Protein AF-A0AAD2CX55-F1 (afdb_monomer)

Sequence (224 aa):
MTGNSEAYAKQLAKDITEKYPATVFGMAKGLKYPASSKVTALRVKSITHDECKISLVTCSGEICEMNDEVYKFNPPLQSITEMSTRMPQIRDAVLTPNPLWLLTDPLALVILLTCASLGYGTLLLGTDGIIDGLANVPRLEGGISAIFGSTGTFANLVVGSFWFSIVAHGIEASIALRHSLKSLQLGSVPTVMWSSMVFLVGYPMFSRFQKIVTVQEEYGTKSK

Radius of gyration: 23.53 Å; Cα contacts (8 Å, |Δi|>4): 288; chains: 1; bounding box: 52×32×77 Å

Mean predicted aligned error: 5.82 Å

Secondary structure (DSSP, 8-state):
-THHHHHHHHHHHHHHHHH-HHHHHHHTTTS---TTPEEEEEEEEEE-SSEEEEEEEEEETTEEEEEEEEEEPSSPPS-TTHHHHHHHHHHHHHHS--TTHHHHSHHHHHHHHHHHHHHHIIIIIHHHHHHHHHHT-HHHHHHHHHHHSSHHHHHHHHHHHHHHHHHHHHHHHHHHHHHHHHTS---HHHHHHHHHHHHHH-HHHHHHHHHHHHHHHHHS----

Organism: NCBI:txid2856

Structure (mmCIF, N/CA/C/O backbone):
data_AF-A0AAD2CX55-F1
#
_entry.id   AF-A0AAD2CX55-F1
#
loop_
_atom_site.group_PDB
_atom_site.id
_atom_site.type_symbol
_atom_site.label_atom_id
_atom_site.label_alt_id
_atom_site.label_comp_id
_atom_site.label_asym_id
_atom_site.label_entity_id
_atom_site.label_seq_id
_atom_site.pdbx_PDB_ins_code
_atom_site.Cartn_x
_atom_site.Cartn_y
_atom_site.Cartn_z
_atom_site.occupancy
_atom_site.B_iso_or_equiv
_atom_site.auth_seq_id
_atom_site.auth_comp_id
_atom_site.auth_asym_id
_atom_site.auth_atom_id
_atom_site.pdbx_PDB_model_num
ATOM 1 N N . MET A 1 1 ? -23.922 -6.269 40.304 1.00 48.72 1 MET A N 1
ATOM 2 C CA . MET A 1 1 ? -22.771 -5.460 39.827 1.00 48.72 1 MET A CA 1
ATOM 3 C C . MET A 1 1 ? -22.494 -5.594 38.318 1.00 48.72 1 MET A C 1
ATOM 5 O O . MET A 1 1 ? -21.632 -4.892 37.814 1.00 48.72 1 MET A O 1
ATOM 9 N N . THR A 1 2 ? -23.243 -6.406 37.564 1.00 52.84 2 THR A N 1
ATOM 10 C CA . THR A 1 2 ? -23.045 -6.653 36.118 1.00 52.84 2 THR A CA 1
ATOM 11 C C . THR A 1 2 ? -23.495 -5.510 35.192 1.00 52.84 2 THR A C 1
ATOM 13 O O . THR A 1 2 ? -22.929 -5.348 34.115 1.00 52.84 2 THR A O 1
ATOM 16 N N . GLY A 1 3 ? -24.442 -4.662 35.616 1.00 57.81 3 GLY A N 1
ATOM 17 C CA . GLY A 1 3 ? -24.995 -3.585 34.775 1.00 57.81 3 GLY A CA 1
ATOM 18 C C . GLY A 1 3 ? -24.003 -2.485 34.359 1.00 57.81 3 GLY A C 1
ATOM 19 O O . GLY A 1 3 ? -24.117 -1.951 33.259 1.00 57.81 3 GLY A O 1
ATOM 20 N N . ASN A 1 4 ? -22.985 -2.188 35.179 1.00 65.62 4 ASN A N 1
ATOM 21 C CA . ASN A 1 4 ? -21.962 -1.186 34.832 1.00 65.62 4 ASN A CA 1
ATOM 22 C C . ASN A 1 4 ? -20.974 -1.687 33.768 1.00 65.62 4 ASN A C 1
ATOM 24 O O . ASN A 1 4 ? -20.460 -0.890 32.986 1.00 65.62 4 ASN A O 1
ATOM 28 N N . SER A 1 5 ? -20.717 -2.997 33.714 1.00 73.25 5 SER A N 1
ATOM 29 C CA . SER A 1 5 ? -19.773 -3.583 32.756 1.00 73.25 5 SER A CA 1
ATOM 30 C C . SER A 1 5 ? -20.353 -3.620 31.339 1.00 73.25 5 SER A C 1
ATOM 32 O O . SER A 1 5 ? -19.655 -3.290 30.382 1.00 73.25 5 SER A O 1
ATOM 34 N N . GLU A 1 6 ? -21.647 -3.925 31.198 1.00 79.81 6 GLU A N 1
ATOM 35 C CA . GLU A 1 6 ? -22.311 -3.965 29.889 1.00 79.81 6 GLU A CA 1
ATOM 36 C C . GLU A 1 6 ? -22.473 -2.564 29.276 1.00 79.81 6 GLU A C 1
ATOM 38 O O . GLU A 1 6 ? -22.219 -2.367 28.085 1.00 79.81 6 GLU A O 1
ATOM 43 N N . ALA A 1 7 ? -22.844 -1.569 30.090 1.00 83.75 7 ALA A N 1
ATOM 44 C CA . ALA A 1 7 ? -22.917 -0.177 29.652 1.00 83.75 7 ALA A CA 1
ATOM 45 C C . ALA A 1 7 ? -21.542 0.343 29.200 1.00 83.75 7 ALA A C 1
ATOM 47 O O . ALA A 1 7 ? -21.433 0.977 28.149 1.00 83.75 7 ALA A O 1
ATOM 48 N N . TYR A 1 8 ? -20.484 0.005 29.946 1.00 85.75 8 TYR A N 1
ATOM 49 C CA . TYR A 1 8 ? -19.113 0.348 29.580 1.00 85.75 8 TYR A CA 1
ATOM 50 C C . TYR A 1 8 ? -18.679 -0.315 28.267 1.00 85.75 8 TYR A C 1
ATOM 52 O O . TYR A 1 8 ? -18.152 0.364 27.392 1.00 85.75 8 TYR A O 1
ATOM 60 N N . ALA A 1 9 ? -18.949 -1.611 28.079 1.00 85.44 9 ALA A N 1
ATOM 61 C CA . ALA A 1 9 ? -18.601 -2.321 26.847 1.00 85.44 9 ALA A CA 1
ATOM 62 C C . ALA A 1 9 ? -19.311 -1.738 25.611 1.00 85.44 9 ALA A C 1
ATOM 64 O O . ALA A 1 9 ? -18.697 -1.602 24.552 1.00 85.44 9 ALA A O 1
ATOM 65 N N . LYS A 1 10 ? -20.585 -1.336 25.744 1.00 88.31 10 LYS A N 1
ATOM 66 C CA . LYS A 1 10 ? -21.333 -0.648 24.674 1.00 88.31 10 LYS A CA 1
ATOM 67 C C . LYS A 1 10 ? -20.742 0.723 24.351 1.00 88.31 10 LYS A C 1
ATOM 69 O O . LYS A 1 10 ? -20.598 1.053 23.174 1.00 88.31 10 LYS A O 1
ATOM 74 N N . GLN A 1 11 ? -20.376 1.501 25.371 1.00 90.06 11 GLN A N 1
ATOM 75 C CA . GLN A 1 11 ? -19.722 2.793 25.167 1.00 90.06 11 GLN A CA 1
ATOM 76 C C . GLN A 1 11 ? -18.351 2.619 24.505 1.00 90.06 11 GLN A C 1
ATOM 78 O O . GLN A 1 11 ? -18.050 3.304 23.536 1.00 90.06 11 GLN A O 1
ATOM 83 N N . LEU A 1 12 ? -17.554 1.651 24.959 1.00 90.06 12 LEU A N 1
ATOM 84 C CA . LEU A 1 12 ? -16.249 1.343 24.386 1.00 90.06 12 LEU A CA 1
ATOM 85 C C . LEU A 1 12 ? -16.351 0.912 22.914 1.00 90.06 12 LEU A C 1
ATOM 87 O O . LEU A 1 12 ? -15.559 1.354 22.089 1.00 90.06 12 LEU A O 1
ATOM 91 N N . ALA A 1 13 ? -17.340 0.087 22.561 1.00 91.62 13 ALA A N 1
ATOM 92 C CA . ALA A 1 13 ? -17.591 -0.304 21.174 1.00 91.62 13 ALA A CA 1
ATOM 93 C C . ALA A 1 13 ? -17.887 0.907 20.272 1.00 91.62 13 ALA A C 1
ATOM 95 O O . ALA A 1 13 ? -17.377 0.992 19.149 1.00 91.62 13 ALA A O 1
ATOM 96 N N . LYS A 1 14 ? -18.673 1.868 20.773 1.00 91.56 14 LYS A N 1
ATOM 97 C CA . LYS A 1 14 ? -18.946 3.129 20.077 1.00 91.56 14 LYS A CA 1
ATOM 98 C C . LYS A 1 14 ? -17.669 3.957 19.916 1.00 91.56 14 LYS A C 1
ATOM 100 O O . LYS A 1 14 ? -17.314 4.305 18.794 1.00 91.56 14 LYS A O 1
ATOM 105 N N . ASP A 1 15 ? -16.944 4.174 21.009 1.0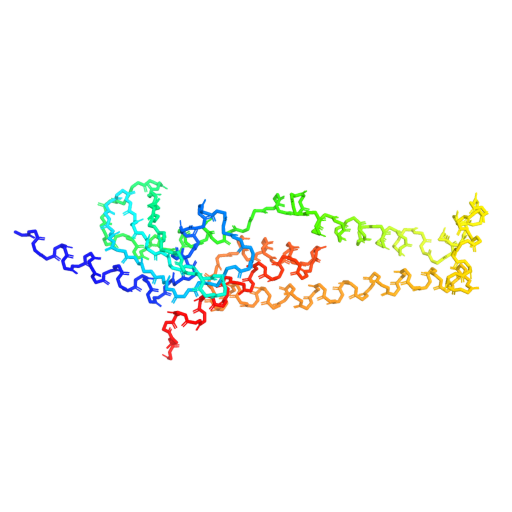0 91.31 15 ASP A N 1
ATOM 106 C CA . ASP A 1 15 ? -15.676 4.903 21.029 1.00 91.31 15 ASP A CA 1
ATOM 107 C C . ASP A 1 15 ? -14.659 4.327 20.036 1.00 91.31 15 ASP A C 1
ATOM 109 O O . ASP A 1 15 ? -13.992 5.073 19.325 1.00 91.31 15 ASP A O 1
ATOM 113 N N . ILE A 1 16 ? -14.542 3.000 19.962 1.00 91.62 16 ILE A N 1
ATOM 114 C CA . ILE A 1 16 ? -13.610 2.330 19.051 1.00 91.62 16 ILE A CA 1
ATOM 115 C C . ILE A 1 16 ? -14.031 2.507 17.595 1.00 91.62 16 ILE A C 1
ATOM 117 O O . ILE A 1 16 ? -13.178 2.753 16.744 1.00 91.62 16 ILE A O 1
ATOM 121 N N . THR A 1 17 ? -15.332 2.413 17.320 1.00 92.38 17 THR A N 1
ATOM 122 C CA . THR A 1 17 ? -15.880 2.641 15.978 1.00 92.38 17 THR A CA 1
ATOM 123 C C . THR A 1 17 ? -15.562 4.056 15.488 1.00 92.38 17 THR A C 1
ATOM 125 O O . THR A 1 17 ? -15.137 4.223 14.351 1.00 92.38 17 THR A O 1
ATOM 128 N N . GLU A 1 18 ? -15.722 5.062 16.351 1.00 90.62 18 GLU A N 1
ATOM 129 C CA . GLU A 1 18 ? -15.545 6.479 15.999 1.00 90.62 18 GLU A CA 1
ATOM 130 C C . GLU A 1 18 ? -14.068 6.910 15.956 1.00 90.62 18 GLU A C 1
ATOM 132 O O . GLU A 1 18 ? -13.666 7.687 15.087 1.00 90.62 18 GLU A O 1
ATOM 137 N N . LYS A 1 19 ? -13.239 6.405 16.880 1.00 90.44 19 LYS A N 1
ATOM 138 C CA . LYS A 1 19 ? -11.818 6.781 16.990 1.00 90.44 19 LYS A CA 1
ATOM 139 C C . LYS A 1 19 ? -10.919 5.988 16.044 1.00 90.44 19 LYS A C 1
ATOM 141 O O . LYS A 1 19 ? -9.927 6.528 15.554 1.00 90.44 19 LYS A O 1
ATOM 146 N N . TYR A 1 20 ? -11.245 4.721 15.786 1.00 92.75 20 TYR A N 1
ATOM 147 C CA . TYR A 1 20 ? -10.383 3.792 15.047 1.00 92.75 20 TYR A CA 1
ATOM 148 C C . TYR A 1 20 ? -11.094 3.069 13.887 1.00 92.75 20 TYR A C 1
ATOM 150 O O . TYR A 1 20 ? -10.924 1.855 13.738 1.00 92.75 20 TYR A O 1
ATOM 158 N N . PRO A 1 21 ? -11.858 3.760 13.026 1.00 93.25 21 PRO A N 1
ATOM 159 C CA . PRO A 1 21 ? -12.614 3.112 11.955 1.00 93.25 21 PRO A CA 1
ATOM 160 C C . PRO A 1 21 ? -11.725 2.322 10.986 1.00 93.25 21 PRO A C 1
ATOM 162 O O . PRO A 1 21 ? -12.081 1.204 10.622 1.00 93.25 21 PRO A O 1
ATOM 165 N N . ALA A 1 22 ? -10.533 2.812 10.619 1.00 93.06 22 ALA A N 1
ATOM 166 C CA . ALA A 1 22 ? -9.623 2.028 9.781 1.00 93.06 22 ALA A CA 1
ATOM 167 C C . ALA A 1 22 ? -9.192 0.723 10.463 1.00 93.06 22 ALA A C 1
ATOM 169 O O . ALA A 1 22 ? -9.156 -0.322 9.820 1.00 93.06 22 ALA A O 1
ATOM 170 N N . THR A 1 23 ? -8.921 0.755 11.770 1.00 94.25 23 THR A N 1
ATOM 171 C CA . THR A 1 23 ? -8.583 -0.446 12.541 1.00 94.25 23 THR A CA 1
ATOM 172 C C . THR A 1 23 ? -9.745 -1.430 12.571 1.00 94.25 23 THR A C 1
ATOM 174 O O . THR A 1 23 ? -9.533 -2.613 12.330 1.00 94.25 23 THR A O 1
ATOM 177 N N . VAL A 1 24 ? -10.973 -0.962 12.819 1.00 94.12 24 VAL A N 1
ATOM 178 C CA . VAL A 1 24 ? -12.168 -1.823 12.826 1.00 94.12 24 VAL A CA 1
ATOM 179 C C . VAL A 1 24 ? -12.406 -2.425 11.436 1.00 94.12 24 VAL A C 1
ATOM 181 O O . VAL A 1 24 ? -12.693 -3.613 11.318 1.00 94.12 24 VAL A O 1
ATOM 184 N N . PHE A 1 25 ? -12.191 -1.652 10.370 1.00 92.50 25 PHE A N 1
ATOM 185 C CA . PHE A 1 25 ? -12.215 -2.167 9.002 1.00 92.50 25 PHE A CA 1
ATOM 186 C C . PHE A 1 25 ? -11.125 -3.224 8.766 1.00 92.50 25 PHE A C 1
ATOM 188 O O . PHE A 1 25 ? -11.397 -4.269 8.184 1.00 92.50 25 PHE A O 1
ATOM 195 N N . GLY A 1 26 ? -9.910 -2.996 9.272 1.00 91.88 26 GLY A N 1
ATOM 196 C CA . GLY A 1 26 ? -8.814 -3.966 9.247 1.00 91.88 26 GLY A CA 1
ATOM 197 C C . GLY A 1 26 ? -9.142 -5.260 9.997 1.00 91.88 26 GLY A C 1
ATOM 198 O O . GLY A 1 26 ? -8.864 -6.343 9.491 1.00 91.88 26 GLY A O 1
ATOM 199 N N . MET A 1 27 ? -9.795 -5.169 11.158 1.00 92.50 27 MET A N 1
ATOM 200 C CA . MET A 1 27 ? -10.270 -6.331 11.917 1.00 92.50 27 MET A CA 1
ATOM 201 C C . MET A 1 27 ? -11.325 -7.138 11.137 1.00 92.50 27 MET A C 1
ATOM 203 O O . MET A 1 27 ? -11.326 -8.363 11.211 1.00 92.50 27 MET A O 1
ATOM 207 N N . ALA A 1 28 ? -12.180 -6.469 10.354 1.00 88.62 28 ALA A N 1
ATOM 208 C CA . ALA A 1 28 ? -13.177 -7.099 9.479 1.00 88.62 28 ALA A CA 1
ATOM 209 C C . ALA A 1 28 ? -12.612 -7.584 8.125 1.00 88.62 28 ALA A C 1
ATOM 211 O O . ALA A 1 28 ? -13.316 -8.228 7.344 1.00 88.62 28 ALA A O 1
ATOM 212 N N . LYS A 1 29 ? -11.340 -7.287 7.817 1.00 70.12 29 LYS A N 1
ATOM 213 C CA . LYS A 1 29 ? -10.679 -7.573 6.528 1.00 70.12 29 LYS A CA 1
ATOM 214 C C . LYS A 1 29 ? -10.413 -9.066 6.281 1.00 70.12 29 LYS A C 1
ATOM 216 O O . LYS A 1 29 ? -9.891 -9.425 5.228 1.00 70.12 29 LYS A O 1
ATOM 221 N N . GLY A 1 30 ? -10.800 -9.944 7.211 1.00 57.59 30 GLY A N 1
ATOM 222 C CA . GLY A 1 30 ? -10.884 -11.388 6.965 1.00 57.59 30 GLY A CA 1
ATOM 223 C C . GLY A 1 30 ? -11.766 -11.745 5.758 1.00 57.59 30 GLY A C 1
ATOM 224 O O . GLY A 1 30 ? -11.570 -12.793 5.144 1.00 57.59 30 GLY A O 1
ATOM 225 N N . LEU A 1 31 ? -12.668 -10.848 5.353 1.00 51.34 31 LEU A N 1
ATOM 226 C CA . LEU A 1 31 ? -13.485 -10.991 4.155 1.00 51.34 31 LEU A CA 1
ATOM 227 C C . LEU A 1 31 ? -12.779 -10.457 2.895 1.00 51.34 31 LEU A C 1
ATOM 229 O O . LEU A 1 31 ? -12.295 -9.324 2.825 1.00 51.34 31 LEU A O 1
ATOM 233 N N . LYS A 1 32 ? -12.744 -11.298 1.857 1.00 59.59 32 LYS A N 1
ATOM 234 C CA . LYS A 1 32 ? -12.278 -10.964 0.503 1.00 59.59 32 LYS A CA 1
ATOM 235 C C . LYS A 1 32 ? -13.304 -10.060 -0.194 1.00 59.59 32 LYS A C 1
ATOM 237 O O . LYS A 1 32 ? -14.035 -10.521 -1.065 1.00 59.59 32 LYS A O 1
ATOM 242 N N . TYR A 1 33 ? -13.386 -8.789 0.187 1.00 65.12 33 TYR A N 1
ATOM 243 C CA . TYR A 1 33 ? -14.317 -7.866 -0.466 1.00 65.12 33 TYR A CA 1
ATOM 244 C C . TYR A 1 33 ? -13.878 -7.549 -1.905 1.00 65.12 33 TYR A C 1
ATOM 246 O O . TYR A 1 33 ? -12.681 -7.328 -2.143 1.00 65.12 33 TYR A O 1
ATOM 254 N N . PRO A 1 34 ? -14.816 -7.482 -2.869 1.00 61.84 34 PRO A N 1
ATOM 255 C CA . PRO A 1 34 ? -14.522 -7.032 -4.223 1.00 61.84 34 PRO A CA 1
ATOM 256 C C . PRO A 1 34 ? -13.875 -5.646 -4.213 1.00 61.84 34 PRO A C 1
ATOM 258 O O . PRO A 1 34 ? -14.255 -4.761 -3.450 1.00 61.84 34 PRO A O 1
ATOM 261 N N . ALA A 1 35 ? -12.919 -5.400 -5.110 1.00 63.28 35 ALA A N 1
ATOM 262 C CA . ALA A 1 35 ? -12.264 -4.095 -5.182 1.00 63.28 35 ALA A CA 1
ATOM 263 C C . ALA A 1 35 ? -13.239 -2.935 -5.492 1.00 63.28 35 ALA A C 1
ATOM 265 O O . ALA A 1 35 ? -12.892 -1.786 -5.219 1.00 63.28 35 ALA A O 1
ATOM 266 N N . SER A 1 36 ? -14.424 -3.231 -6.030 1.00 70.69 36 SER A N 1
ATOM 267 C CA . SER A 1 36 ? -15.475 -2.275 -6.388 1.00 70.69 36 SER A CA 1
ATOM 268 C C . SER A 1 36 ? -16.458 -1.946 -5.258 1.00 70.69 36 SER A C 1
ATOM 270 O O . SER A 1 36 ? -17.263 -1.033 -5.424 1.00 70.69 36 SER A O 1
ATOM 272 N N . SER A 1 37 ? -16.439 -2.661 -4.129 1.00 76.88 37 SER A N 1
ATOM 273 C CA . SER A 1 37 ? -17.403 -2.424 -3.050 1.00 76.88 37 SER A CA 1
ATOM 274 C C . SER A 1 37 ? -16.999 -1.225 -2.187 1.00 76.88 37 SER A C 1
ATOM 276 O O . SER A 1 37 ? -15.860 -1.163 -1.711 1.00 76.88 37 SER A O 1
ATOM 278 N N . LYS A 1 38 ? -17.933 -0.300 -1.940 1.00 83.62 38 LYS A N 1
ATOM 279 C CA . LYS A 1 38 ? -17.757 0.824 -1.011 1.00 83.62 38 LYS A CA 1
ATOM 280 C C . LYS A 1 38 ? -18.267 0.437 0.376 1.00 83.62 38 LYS A C 1
ATOM 282 O O . LYS A 1 38 ? -19.365 -0.097 0.496 1.00 83.62 38 LYS A O 1
ATOM 287 N N . VAL A 1 39 ? -17.502 0.745 1.422 1.00 86.38 39 VAL A N 1
ATOM 288 C CA . VAL A 1 39 ? -17.985 0.661 2.809 1.00 86.38 39 VAL A CA 1
ATOM 289 C C . VAL A 1 39 ? -18.965 1.806 3.050 1.00 86.38 39 VAL A C 1
ATOM 291 O O . VAL A 1 39 ? -18.595 2.964 2.862 1.00 86.38 39 VAL A O 1
ATOM 294 N N . THR A 1 40 ? -20.197 1.490 3.447 1.00 86.69 40 THR A N 1
ATOM 295 C CA . THR A 1 40 ? -21.259 2.473 3.739 1.00 86.69 40 THR A CA 1
ATOM 296 C C . THR A 1 40 ? -21.613 2.553 5.217 1.00 86.69 40 THR A C 1
ATOM 298 O O . THR A 1 40 ? -22.095 3.586 5.680 1.00 86.69 40 THR A O 1
ATOM 301 N N . ALA A 1 41 ? -21.354 1.490 5.977 1.00 87.56 41 ALA A N 1
ATOM 302 C CA . ALA A 1 41 ? -21.436 1.522 7.427 1.00 87.56 41 ALA A CA 1
ATOM 303 C C . ALA A 1 41 ? -20.422 0.560 8.045 1.00 87.56 41 ALA A C 1
ATOM 305 O O . ALA A 1 41 ? -20.170 -0.528 7.528 1.00 87.56 41 ALA A O 1
ATOM 306 N N . LEU A 1 42 ? -19.868 0.960 9.184 1.00 90.38 42 LEU A N 1
ATOM 307 C CA . LEU A 1 42 ? -18.933 0.171 9.971 1.00 90.38 42 LEU A CA 1
ATOM 308 C C . LEU A 1 42 ? -19.258 0.378 11.445 1.00 90.38 42 LEU A C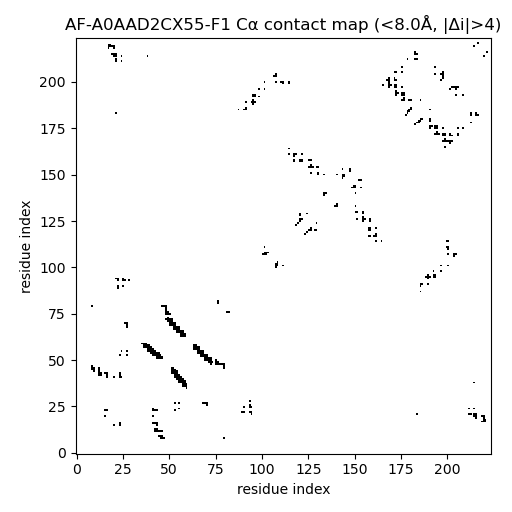 1
ATOM 310 O O . LEU A 1 42 ? -19.354 1.518 11.898 1.00 90.38 42 LEU A O 1
ATOM 314 N N . ARG A 1 43 ? -19.441 -0.708 12.197 1.00 92.31 43 ARG A N 1
ATOM 315 C CA . ARG A 1 43 ? -19.766 -0.617 13.621 1.00 92.31 43 ARG A CA 1
ATOM 316 C C . ARG A 1 43 ? -19.286 -1.822 14.408 1.00 92.31 43 ARG A C 1
ATOM 318 O O . ARG A 1 43 ? -19.566 -2.955 14.041 1.00 92.31 43 ARG A O 1
ATOM 325 N N . VAL A 1 44 ? -18.687 -1.585 15.569 1.00 93.19 44 VAL A N 1
ATOM 326 C CA . VAL A 1 44 ? -18.501 -2.632 16.580 1.00 93.19 44 VAL A CA 1
ATOM 327 C C . VAL A 1 44 ? -19.832 -2.883 17.300 1.00 93.19 44 VAL A C 1
ATOM 329 O O . VAL A 1 44 ? -20.407 -1.974 17.904 1.00 93.19 44 VAL A O 1
ATOM 332 N N . LYS A 1 45 ? -20.348 -4.115 17.225 1.00 93.56 45 LYS A N 1
ATOM 333 C CA . LYS A 1 45 ? -21.594 -4.542 17.885 1.00 93.56 45 LYS A CA 1
ATOM 334 C C . LYS A 1 45 ? -21.377 -4.859 19.361 1.00 93.56 45 LYS A C 1
ATOM 336 O O . LYS A 1 45 ? -22.172 -4.440 20.199 1.00 93.56 45 LYS A O 1
ATOM 341 N N . SER A 1 46 ? -20.320 -5.602 19.676 1.00 92.44 46 SER A N 1
ATOM 342 C CA . SER A 1 46 ? -20.011 -6.031 21.042 1.00 92.44 46 SER A CA 1
ATOM 343 C C . SER A 1 46 ? -18.534 -6.360 21.201 1.00 92.44 46 SER A C 1
ATOM 345 O O . SER A 1 46 ? -17.908 -6.855 20.264 1.00 92.44 46 SER A O 1
ATOM 347 N N . ILE A 1 47 ? -18.013 -6.154 22.407 1.00 91.94 47 ILE A N 1
ATOM 348 C CA . ILE A 1 47 ? -16.647 -6.508 22.797 1.00 91.94 47 ILE A CA 1
ATOM 349 C C . ILE A 1 47 ? -16.737 -7.417 24.017 1.00 91.94 47 ILE A C 1
ATOM 351 O O . ILE A 1 47 ? -17.413 -7.080 24.991 1.00 91.94 47 ILE A O 1
ATOM 355 N N . THR A 1 48 ? -16.066 -8.558 23.952 1.00 91.62 48 THR A N 1
ATOM 356 C CA . THR A 1 48 ? -15.884 -9.490 25.067 1.00 91.62 48 THR A CA 1
ATOM 357 C C . THR A 1 48 ? -14.391 -9.629 25.375 1.00 91.62 48 THR A C 1
ATOM 359 O O . THR A 1 48 ? -13.559 -8.938 24.788 1.00 91.62 48 THR A O 1
ATOM 362 N N . HIS A 1 49 ? -14.035 -10.505 26.316 1.00 90.38 49 HIS A N 1
ATOM 363 C CA . HIS A 1 49 ? -12.633 -10.806 26.609 1.00 90.38 49 HIS A CA 1
ATOM 364 C C . HIS A 1 49 ? -11.918 -11.499 25.440 1.00 90.38 49 HIS A C 1
ATOM 366 O O . HIS A 1 49 ? -10.733 -11.260 25.216 1.00 90.38 49 HIS A O 1
ATOM 372 N N . ASP A 1 50 ? -12.640 -12.315 24.673 1.00 92.69 50 ASP A N 1
ATOM 373 C CA . ASP A 1 50 ? -12.056 -13.174 23.640 1.00 92.69 50 ASP A CA 1
ATOM 374 C C . ASP A 1 50 ? -12.239 -12.620 22.228 1.00 92.69 50 ASP A C 1
ATOM 376 O O . ASP A 1 50 ? -11.451 -12.927 21.332 1.00 92.69 50 ASP A O 1
ATOM 380 N N . GLU A 1 51 ? -13.267 -11.799 22.001 1.00 93.44 51 GLU A N 1
ATOM 381 C CA . GLU A 1 51 ? -13.635 -11.375 20.655 1.00 93.44 51 GLU A CA 1
ATOM 382 C C . GLU A 1 51 ? -14.284 -9.988 20.567 1.00 93.44 51 GLU A C 1
ATOM 384 O O . GLU A 1 51 ? -14.857 -9.444 21.513 1.00 93.44 51 GLU A O 1
ATOM 389 N N . CYS A 1 52 ? -14.219 -9.431 19.362 1.00 92.88 52 CYS A N 1
ATOM 390 C CA . CYS A 1 52 ? -14.883 -8.211 18.939 1.00 92.88 52 CYS A CA 1
ATOM 391 C C . CYS A 1 52 ? -15.794 -8.539 17.752 1.00 92.88 52 CYS A C 1
ATOM 393 O O . CYS A 1 52 ? -15.319 -9.007 16.716 1.00 92.88 52 CYS A O 1
ATOM 395 N N . LYS A 1 53 ? -17.101 -8.297 17.898 1.00 93.88 53 LYS A N 1
ATOM 396 C CA . LYS A 1 53 ? -18.079 -8.486 16.817 1.00 93.88 53 LYS A CA 1
ATOM 397 C C . LYS A 1 53 ? -18.260 -7.186 16.056 1.00 93.88 53 LYS A C 1
ATOM 399 O O . LYS A 1 53 ? -18.573 -6.158 16.658 1.00 93.88 53 LYS A O 1
ATOM 404 N N . ILE A 1 54 ? -18.105 -7.237 14.743 1.00 94.31 54 ILE A N 1
ATOM 405 C CA . ILE A 1 54 ? -18.085 -6.082 13.850 1.00 94.31 54 ILE A CA 1
ATOM 406 C C . ILE A 1 54 ? -19.167 -6.275 12.798 1.00 94.31 54 ILE A C 1
ATOM 408 O O . ILE A 1 54 ? -19.269 -7.337 12.210 1.00 94.31 54 ILE A O 1
ATOM 412 N N . SER A 1 55 ? -19.966 -5.245 12.553 1.00 92.19 55 SER A N 1
ATOM 413 C CA . SER A 1 55 ? -20.868 -5.172 11.410 1.00 92.19 55 SER A CA 1
ATOM 414 C C . SER A 1 55 ? -20.251 -4.277 10.354 1.00 92.19 55 SER A C 1
ATOM 416 O O . SER A 1 55 ? -19.895 -3.131 10.650 1.00 92.19 55 SER A O 1
ATOM 418 N N . LEU A 1 56 ? -20.154 -4.783 9.134 1.00 91.00 56 LEU A N 1
ATOM 419 C CA . LEU A 1 56 ? -19.737 -4.027 7.968 1.00 91.00 56 LEU A CA 1
ATOM 420 C C . LEU A 1 56 ? -20.847 -4.071 6.924 1.00 91.00 56 LEU A C 1
ATOM 422 O O . LEU A 1 56 ? -21.282 -5.147 6.525 1.00 91.00 56 LEU A O 1
ATOM 426 N N . VAL A 1 57 ? -21.269 -2.904 6.447 1.00 89.88 57 VAL A N 1
ATOM 427 C CA . VAL A 1 57 ? -22.144 -2.794 5.281 1.00 89.88 57 VAL A CA 1
ATOM 428 C C . VAL A 1 57 ? -21.309 -2.333 4.099 1.00 89.88 57 VAL A C 1
ATOM 430 O O . VAL A 1 57 ? -20.676 -1.273 4.142 1.00 89.88 57 VAL A O 1
ATOM 433 N N . THR A 1 58 ? -21.302 -3.142 3.048 1.00 88.81 58 THR A N 1
ATOM 434 C CA . THR A 1 58 ? -20.629 -2.842 1.784 1.00 88.81 58 THR A CA 1
ATOM 435 C C . THR A 1 58 ? -21.643 -2.779 0.661 1.00 88.81 58 THR A C 1
ATOM 437 O O . THR A 1 58 ? -22.484 -3.666 0.559 1.00 88.81 58 THR A O 1
ATOM 440 N N . CYS A 1 59 ? -21.543 -1.774 -0.205 1.00 86.88 59 CYS A N 1
ATOM 441 C CA . CYS A 1 59 ? -22.418 -1.637 -1.364 1.00 86.88 59 CYS A CA 1
ATOM 442 C C . CYS A 1 59 ? -21.633 -1.706 -2.677 1.00 86.88 59 CYS A C 1
ATOM 444 O O . CYS A 1 59 ? -20.532 -1.158 -2.787 1.00 86.88 59 CYS A O 1
ATOM 446 N N . SER A 1 60 ? -22.214 -2.357 -3.683 1.00 86.31 60 SER A N 1
ATOM 447 C CA . SER A 1 60 ? -21.753 -2.362 -5.070 1.00 86.31 60 SER A CA 1
ATOM 448 C C . SER A 1 60 ? -22.908 -1.913 -5.965 1.00 86.31 60 SER A C 1
ATOM 450 O O . SER A 1 60 ? -23.850 -2.664 -6.215 1.00 86.31 60 SER A O 1
ATOM 452 N N . GLY A 1 61 ? -22.874 -0.646 -6.388 1.00 85.69 61 GLY A N 1
ATOM 453 C CA . GLY A 1 61 ? -24.026 -0.008 -7.026 1.00 85.69 61 GLY A CA 1
ATOM 454 C C . GLY A 1 61 ? -25.194 0.120 -6.046 1.00 85.69 61 GLY A C 1
ATOM 455 O O . GLY A 1 61 ? -25.037 0.700 -4.974 1.00 85.69 61 GLY A O 1
ATOM 456 N N . GLU A 1 62 ? -26.346 -0.435 -6.412 1.00 86.19 62 GLU A N 1
ATOM 457 C CA . GLU A 1 62 ? -27.573 -0.403 -5.602 1.00 86.19 62 GLU A CA 1
ATOM 458 C C . GLU A 1 62 ? -27.665 -1.556 -4.589 1.00 86.19 62 GLU A C 1
ATOM 460 O O . GLU A 1 62 ? -28.508 -1.534 -3.694 1.00 86.19 62 GLU A O 1
ATOM 465 N N . ILE A 1 63 ? -26.800 -2.568 -4.707 1.00 86.75 63 ILE A N 1
ATOM 466 C CA . ILE A 1 63 ? -26.831 -3.755 -3.850 1.00 86.75 63 ILE A CA 1
ATOM 467 C C . ILE A 1 63 ? -25.935 -3.512 -2.640 1.00 86.75 63 ILE A C 1
ATOM 469 O O . ILE A 1 63 ? -24.740 -3.264 -2.798 1.00 86.75 63 ILE A O 1
ATOM 473 N N . CYS A 1 64 ? -26.504 -3.613 -1.439 1.00 89.25 64 CYS A N 1
ATOM 474 C CA . CYS A 1 64 ? -25.789 -3.500 -0.173 1.00 89.25 64 CYS A CA 1
ATOM 475 C C . CYS A 1 64 ? -25.887 -4.803 0.619 1.00 89.25 64 CYS A C 1
ATOM 477 O O . CYS A 1 64 ? -26.976 -5.328 0.837 1.00 89.25 64 CYS A O 1
ATOM 479 N N . GLU A 1 65 ? -24.748 -5.285 1.099 1.00 87.81 65 GLU A N 1
ATOM 480 C CA . GLU A 1 65 ? -24.638 -6.486 1.919 1.00 87.81 65 GLU A CA 1
ATOM 481 C C . GLU A 1 65 ? -24.145 -6.106 3.312 1.00 87.81 65 GLU A C 1
ATOM 483 O O . GLU A 1 65 ? -23.162 -5.374 3.456 1.00 87.81 65 GLU A O 1
ATOM 488 N N . MET A 1 66 ? -24.841 -6.597 4.338 1.00 89.94 66 MET A N 1
ATOM 489 C CA . MET A 1 66 ? -24.424 -6.478 5.731 1.00 89.94 66 MET A CA 1
ATOM 490 C C . MET A 1 66 ? -23.753 -7.780 6.156 1.00 89.94 66 MET A C 1
ATOM 492 O O . MET A 1 66 ? -24.387 -8.832 6.162 1.00 89.94 66 MET A O 1
ATOM 496 N N . ASN A 1 67 ? -22.490 -7.682 6.550 1.00 88.62 67 ASN A N 1
ATOM 497 C CA . ASN A 1 67 ? -21.673 -8.794 7.005 1.00 88.62 67 ASN A CA 1
ATOM 498 C C . ASN A 1 67 ? -21.323 -8.601 8.481 1.00 88.62 67 ASN A C 1
ATOM 500 O O . ASN A 1 67 ? -20.928 -7.509 8.896 1.00 88.62 67 ASN A O 1
ATOM 504 N N . ASP A 1 68 ? -21.473 -9.663 9.269 1.00 90.44 68 ASP A N 1
ATOM 505 C CA . ASP A 1 68 ? -21.098 -9.681 10.678 1.00 90.44 68 ASP A CA 1
ATOM 506 C C . ASP A 1 68 ? -19.849 -10.537 10.871 1.00 90.44 68 ASP A C 1
ATOM 508 O O . ASP A 1 68 ? -19.874 -11.749 10.680 1.00 90.44 68 ASP A O 1
ATOM 512 N N . GLU A 1 69 ? -18.770 -9.893 11.296 1.00 90.69 69 GLU A N 1
ATOM 513 C CA . GLU A 1 69 ? -17.451 -10.483 11.453 1.00 90.69 69 GLU A CA 1
ATOM 514 C C . GLU A 1 69 ? -17.035 -10.573 12.913 1.00 90.69 69 GLU A C 1
ATOM 516 O O . GLU A 1 69 ? -17.412 -9.752 13.754 1.00 90.69 69 GLU A O 1
ATOM 521 N N . VAL A 1 70 ? -16.215 -11.578 13.212 1.00 92.31 70 VAL A N 1
ATOM 522 C CA . VAL A 1 70 ? -15.701 -11.824 14.558 1.00 92.31 70 VAL A CA 1
ATOM 523 C C . VAL A 1 70 ? -14.183 -11.764 14.535 1.00 92.31 70 VAL A C 1
ATOM 525 O O . VAL A 1 70 ? -13.510 -12.670 14.046 1.00 92.31 70 VAL A O 1
ATOM 528 N N . TYR A 1 71 ? -13.636 -10.703 15.119 1.00 93.19 71 TYR A N 1
ATOM 529 C CA . TYR A 1 71 ? -12.206 -10.583 15.353 1.00 93.19 71 TYR A CA 1
ATOM 530 C C . TYR A 1 71 ? -11.853 -11.204 16.703 1.00 93.19 71 TYR A C 1
ATOM 532 O O . TYR A 1 71 ? -12.302 -10.725 17.745 1.00 93.19 71 TYR A O 1
ATOM 540 N N . LYS A 1 72 ? -11.043 -12.264 16.694 1.00 93.19 72 LYS A N 1
ATOM 541 C CA . LYS A 1 72 ? -10.593 -12.944 17.915 1.00 93.19 72 LYS A CA 1
ATOM 542 C C . LYS A 1 72 ? -9.319 -12.306 18.453 1.00 93.19 72 LYS A C 1
ATOM 544 O O . LYS A 1 72 ? -8.342 -12.130 17.725 1.00 93.19 72 LYS A O 1
ATOM 549 N N . PHE A 1 73 ? -9.307 -12.004 19.743 1.00 92.50 73 PHE A N 1
ATOM 550 C CA . PHE A 1 73 ? -8.129 -11.511 20.436 1.00 92.50 73 PHE A CA 1
ATOM 551 C C . PHE A 1 73 ? -7.147 -12.656 20.689 1.00 92.50 73 PHE A C 1
ATOM 553 O O . PHE A 1 73 ? -7.501 -13.671 21.281 1.00 92.50 73 PHE A O 1
ATOM 560 N N . ASN A 1 74 ? -5.891 -12.486 20.270 1.00 90.50 74 ASN A N 1
ATOM 561 C CA . ASN A 1 74 ? -4.825 -13.439 20.576 1.00 90.50 74 ASN A CA 1
ATOM 562 C C . ASN A 1 74 ? -3.574 -12.711 21.107 1.00 90.50 74 ASN A C 1
ATOM 564 O O . ASN A 1 74 ? -2.942 -11.985 20.332 1.00 90.50 74 ASN A O 1
ATOM 568 N N . PRO A 1 75 ? -3.251 -12.808 22.412 1.00 92.56 75 PRO A N 1
ATOM 569 C CA . PRO A 1 75 ? -4.005 -13.506 23.470 1.00 92.56 75 PRO A CA 1
ATOM 570 C C . PRO A 1 75 ? -5.362 -12.832 23.779 1.00 92.56 75 PRO A C 1
ATOM 572 O O . PRO A 1 75 ? -5.573 -11.702 23.323 1.00 92.56 75 PRO A O 1
ATOM 575 N N . PRO A 1 76 ? -6.277 -13.475 24.532 1.00 93.75 76 PRO A N 1
ATOM 576 C CA . PRO A 1 76 ? -7.479 -12.828 25.065 1.00 93.75 76 PRO A CA 1
ATOM 577 C C . PRO A 1 76 ? -7.154 -11.611 25.940 1.00 93.75 76 PRO A C 1
ATOM 579 O O . PRO A 1 76 ? -6.058 -11.505 26.490 1.00 93.75 76 PRO A O 1
ATOM 582 N N . LEU A 1 77 ? -8.103 -10.686 26.069 1.00 91.75 77 LEU A N 1
ATOM 583 C CA . LEU A 1 77 ? -7.980 -9.525 26.949 1.00 91.75 77 LEU A CA 1
ATOM 584 C C . LEU A 1 77 ? -8.127 -9.949 28.414 1.00 91.75 77 LEU A C 1
ATOM 586 O O . LEU A 1 77 ? -9.098 -10.613 28.787 1.00 91.75 77 LEU A O 1
ATOM 590 N N . GLN A 1 78 ? -7.228 -9.481 29.278 1.00 91.25 78 GLN A N 1
ATOM 591 C CA . GLN A 1 78 ? -7.352 -9.681 30.725 1.00 91.25 78 GLN A CA 1
ATOM 592 C C . GLN A 1 78 ? -8.549 -8.900 31.278 1.00 91.25 78 GLN A C 1
ATOM 594 O O . GLN A 1 78 ? -9.236 -9.343 32.195 1.00 91.25 78 GLN A O 1
ATOM 599 N N . SER A 1 79 ? -8.832 -7.737 30.685 1.00 88.94 79 SER A N 1
ATOM 600 C CA . SER A 1 79 ? -9.989 -6.903 31.002 1.00 88.94 79 SER A CA 1
ATOM 601 C C . SER A 1 79 ? -10.470 -6.135 29.772 1.00 88.94 79 SER A C 1
ATOM 603 O O . SER A 1 79 ? -9.676 -5.769 28.910 1.00 88.94 79 SER A O 1
ATOM 605 N N . ILE A 1 80 ? -11.764 -5.811 29.706 1.00 86.19 80 ILE A N 1
ATOM 606 C CA . ILE A 1 80 ? -12.319 -4.982 28.617 1.00 86.19 80 ILE A CA 1
ATOM 607 C C . ILE A 1 80 ? -11.635 -3.601 28.570 1.00 86.19 80 ILE A C 1
ATOM 609 O O . ILE A 1 80 ? -11.425 -3.037 27.499 1.00 86.19 80 ILE A O 1
ATOM 613 N N . THR A 1 81 ? -11.220 -3.075 29.725 1.00 85.75 81 THR A N 1
ATOM 614 C CA . THR A 1 81 ? -10.480 -1.811 29.849 1.00 85.75 81 THR A CA 1
ATOM 615 C C . THR A 1 81 ? -9.095 -1.842 29.194 1.00 85.75 81 THR A C 1
ATOM 617 O O . THR A 1 81 ? -8.596 -0.798 28.781 1.00 85.75 81 THR A O 1
ATOM 620 N N . GLU A 1 82 ? -8.483 -3.023 29.043 1.00 91.12 82 GLU A N 1
ATOM 621 C CA . GLU A 1 82 ? -7.186 -3.200 28.370 1.00 91.12 82 GLU A CA 1
ATOM 622 C C . GLU A 1 82 ? -7.259 -2.893 26.866 1.00 91.12 82 GLU A C 1
ATOM 624 O O . GLU A 1 82 ? -6.254 -2.534 26.250 1.00 91.12 82 GLU A O 1
ATOM 629 N N . MET A 1 83 ? -8.452 -2.985 26.269 1.00 89.44 83 MET A N 1
ATOM 630 C CA . MET A 1 83 ? -8.659 -2.803 24.832 1.00 89.44 83 MET A CA 1
ATOM 631 C C . MET A 1 83 ? -8.086 -1.477 24.317 1.00 89.44 83 MET A C 1
ATOM 633 O O . MET A 1 83 ? -7.437 -1.450 23.273 1.00 89.44 83 MET A O 1
ATOM 637 N N . SER A 1 84 ? -8.273 -0.383 25.062 1.00 86.38 84 SER A N 1
ATOM 638 C CA . SER A 1 84 ? -7.752 0.939 24.693 1.00 86.38 84 SER A CA 1
ATOM 639 C C . SER A 1 84 ? -6.223 0.959 24.628 1.00 86.38 84 SER A C 1
ATOM 641 O O . SER A 1 84 ? -5.651 1.529 23.701 1.00 86.38 84 SER A O 1
ATOM 643 N N . THR A 1 85 ? -5.558 0.293 25.574 1.00 90.62 85 THR A N 1
ATOM 644 C CA . THR A 1 85 ? -4.092 0.202 25.640 1.00 90.62 85 THR A CA 1
ATOM 645 C C . THR A 1 85 ? -3.533 -0.705 24.547 1.00 90.62 85 THR A C 1
ATOM 647 O O . THR A 1 85 ? -2.468 -0.432 23.998 1.00 90.62 85 THR A O 1
ATOM 650 N N . ARG A 1 86 ? -4.258 -1.771 24.191 1.00 92.94 86 ARG A N 1
ATOM 651 C CA . ARG A 1 86 ? -3.847 -2.733 23.159 1.00 92.94 86 ARG A CA 1
ATOM 652 C C . ARG A 1 86 ? -4.177 -2.276 21.734 1.00 92.94 86 ARG A C 1
ATOM 654 O O . ARG A 1 86 ? -3.622 -2.804 20.770 1.00 92.94 86 ARG A O 1
ATOM 661 N N . MET A 1 87 ? -5.042 -1.275 21.579 1.00 92.44 87 MET A N 1
ATOM 662 C CA . MET A 1 87 ? -5.498 -0.789 20.276 1.00 92.44 87 MET A CA 1
ATOM 663 C C . MET A 1 87 ? -4.366 -0.422 19.301 1.00 92.44 87 MET A C 1
ATOM 665 O O . MET A 1 87 ? -4.473 -0.816 18.142 1.00 92.44 87 MET A O 1
ATOM 669 N N . PRO A 1 88 ? -3.268 0.258 19.701 1.00 93.88 88 PRO A N 1
ATOM 670 C CA . PRO A 1 88 ? -2.159 0.542 18.788 1.00 93.88 88 PRO A CA 1
ATOM 671 C C . PRO A 1 88 ? -1.514 -0.725 18.215 1.00 93.88 88 PRO A C 1
ATOM 673 O O . PRO A 1 88 ? -1.218 -0.776 17.025 1.00 93.88 88 PRO A O 1
ATOM 676 N N . GLN A 1 89 ? -1.356 -1.769 19.036 1.00 94.50 89 GLN A N 1
ATOM 677 C CA . GLN A 1 89 ? -0.782 -3.047 18.606 1.00 94.50 89 GLN A CA 1
ATOM 678 C C . GLN A 1 89 ? -1.723 -3.782 17.652 1.00 94.50 89 GLN A C 1
ATOM 680 O O . GLN A 1 89 ? -1.287 -4.305 16.629 1.00 94.50 89 GLN A O 1
ATOM 685 N N . ILE A 1 90 ? -3.024 -3.798 17.966 1.00 94.69 90 ILE A N 1
ATOM 686 C CA . ILE A 1 90 ? -4.026 -4.407 17.089 1.00 94.69 90 ILE A CA 1
ATOM 687 C C . ILE A 1 90 ? -4.081 -3.655 15.760 1.00 94.69 90 ILE A C 1
ATOM 689 O O . ILE A 1 90 ? -4.068 -4.287 14.711 1.00 94.69 90 ILE A O 1
ATOM 693 N N . ARG A 1 91 ? -4.094 -2.318 15.795 1.00 94.88 91 ARG A N 1
ATOM 694 C CA . ARG A 1 91 ? -4.057 -1.460 14.610 1.00 94.88 91 ARG A CA 1
ATOM 695 C C . ARG A 1 91 ? -2.885 -1.807 13.709 1.00 94.88 91 ARG A C 1
ATOM 697 O O . ARG A 1 91 ? -3.100 -2.058 12.528 1.00 94.88 91 ARG A O 1
ATOM 704 N N . ASP A 1 92 ? -1.677 -1.844 14.259 1.00 95.38 92 ASP A N 1
ATOM 705 C CA . ASP A 1 92 ? -0.493 -2.177 13.477 1.00 95.38 92 ASP A CA 1
ATOM 706 C C . ASP A 1 92 ? -0.615 -3.586 12.890 1.00 95.38 92 ASP A C 1
ATOM 708 O O . ASP A 1 92 ? -0.391 -3.764 11.696 1.00 95.38 92 ASP A O 1
ATOM 712 N N . ALA A 1 93 ? -1.067 -4.571 13.670 1.00 93.75 93 ALA A N 1
ATOM 713 C CA . ALA A 1 93 ? -1.235 -5.942 13.195 1.00 93.75 93 ALA A CA 1
ATOM 714 C C . ALA A 1 93 ? -2.243 -6.064 12.037 1.00 93.75 93 ALA A C 1
ATOM 716 O O . ALA A 1 93 ? -1.946 -6.708 11.033 1.00 93.75 93 ALA A O 1
ATOM 717 N N . VAL A 1 94 ? -3.418 -5.434 12.142 1.00 93.44 94 VAL A N 1
ATOM 718 C CA . VAL A 1 94 ? -4.488 -5.573 11.134 1.00 93.44 94 VAL A CA 1
ATOM 719 C C . VAL A 1 94 ? -4.308 -4.659 9.921 1.00 93.44 94 VAL A C 1
ATOM 721 O O . VAL A 1 94 ? -4.859 -4.934 8.853 1.00 93.44 94 VAL A O 1
ATOM 724 N N . LEU A 1 95 ? -3.549 -3.567 10.064 1.00 94.25 95 LEU A N 1
ATOM 725 C CA . LEU A 1 95 ? -3.269 -2.622 8.980 1.00 94.25 95 LEU A CA 1
ATOM 726 C C . LEU A 1 95 ? -1.909 -2.836 8.315 1.00 94.25 95 LEU A C 1
ATOM 728 O O . LEU A 1 95 ? -1.642 -2.191 7.301 1.00 94.25 95 LEU A O 1
ATOM 73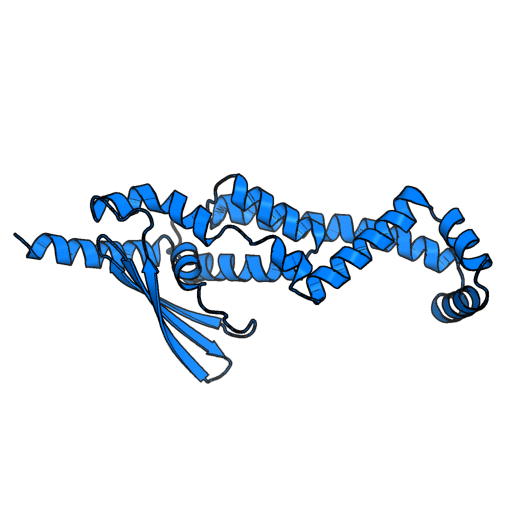2 N N . THR A 1 96 ? -1.072 -3.746 8.818 1.00 94.38 96 THR A N 1
ATOM 733 C CA . THR A 1 96 ? 0.162 -4.157 8.134 1.00 94.38 96 THR A CA 1
ATOM 734 C C . THR A 1 96 ? -0.176 -4.748 6.757 1.00 94.38 96 THR A C 1
ATOM 736 O O . THR A 1 96 ? -1.064 -5.602 6.651 1.00 94.38 96 THR A O 1
ATOM 739 N N . PRO A 1 97 ? 0.486 -4.308 5.670 1.00 93.50 97 PRO A N 1
ATOM 740 C CA . PRO A 1 97 ? 0.249 -4.880 4.353 1.00 93.50 97 PRO A CA 1
ATOM 741 C C . PRO A 1 97 ? 0.878 -6.270 4.249 1.00 93.50 97 PRO A C 1
ATOM 743 O O . PRO A 1 97 ? 1.879 -6.561 4.899 1.00 93.50 97 PRO A O 1
ATOM 746 N N . ASN A 1 98 ? 0.323 -7.122 3.387 1.00 92.88 98 ASN A N 1
ATOM 747 C CA . ASN A 1 98 ? 0.918 -8.422 3.090 1.00 92.88 98 ASN A CA 1
ATOM 748 C C . ASN A 1 98 ? 1.810 -8.309 1.838 1.00 92.88 98 ASN A C 1
ATOM 750 O O . ASN A 1 98 ? 1.266 -8.124 0.746 1.00 92.88 98 ASN A O 1
ATOM 754 N N . PRO A 1 99 ? 3.145 -8.469 1.944 1.00 93.44 99 PRO A N 1
ATOM 755 C CA . PRO A 1 99 ? 4.053 -8.385 0.797 1.00 93.44 99 PRO A CA 1
ATOM 756 C C . PRO A 1 99 ? 3.733 -9.375 -0.325 1.00 93.44 99 PRO A C 1
ATOM 758 O O . PRO A 1 99 ? 4.032 -9.101 -1.484 1.00 93.44 99 PRO A O 1
ATOM 761 N N . LEU A 1 100 ? 3.062 -10.494 -0.017 1.00 93.81 100 LEU A N 1
ATOM 762 C CA . LEU A 1 100 ? 2.619 -11.457 -1.027 1.00 93.81 100 LEU A CA 1
ATOM 763 C C . LEU A 1 100 ? 1.656 -10.842 -2.049 1.00 93.81 100 LEU A C 1
ATOM 765 O O . LEU A 1 100 ? 1.513 -11.388 -3.141 1.00 93.81 100 LEU A O 1
ATOM 769 N N . TRP A 1 101 ? 1.014 -9.707 -1.755 1.00 91.81 101 TRP A N 1
ATOM 770 C CA . TRP A 1 101 ? 0.208 -8.977 -2.739 1.00 91.81 101 TRP A CA 1
ATOM 771 C C . TRP A 1 101 ? 1.012 -8.532 -3.961 1.00 91.81 101 TRP A C 1
ATOM 773 O O . TRP A 1 101 ? 0.438 -8.474 -5.039 1.00 91.81 101 TRP A O 1
ATOM 783 N N . LEU A 1 102 ? 2.323 -8.300 -3.837 1.00 92.94 102 LEU A N 1
ATOM 784 C CA . LEU A 1 102 ? 3.178 -7.961 -4.982 1.00 92.94 102 LEU A CA 1
ATOM 785 C C . LEU A 1 102 ? 3.289 -9.108 -5.998 1.00 92.94 102 LEU A C 1
ATOM 787 O O . LEU A 1 102 ? 3.536 -8.866 -7.173 1.00 92.94 102 LEU A O 1
ATOM 791 N N . LEU A 1 103 ? 3.113 -10.350 -5.537 1.00 93.62 103 LEU A N 1
ATOM 792 C CA . LEU A 1 103 ? 3.239 -11.558 -6.355 1.00 93.62 103 LEU A CA 1
ATOM 793 C C . LEU A 1 103 ? 1.882 -12.154 -6.739 1.00 93.62 103 LEU A C 1
ATOM 795 O O . LEU A 1 103 ? 1.764 -12.826 -7.757 1.00 93.62 103 LEU A O 1
ATOM 799 N N . THR A 1 104 ? 0.864 -11.942 -5.904 1.00 90.75 104 THR A N 1
ATOM 800 C CA . THR A 1 104 ? -0.472 -12.529 -6.083 1.00 90.75 104 THR A CA 1
ATOM 801 C C . THR A 1 104 ? -1.438 -11.618 -6.832 1.00 90.75 104 THR A C 1
ATOM 803 O O . THR A 1 104 ? -2.417 -12.114 -7.381 1.00 90.75 104 THR A O 1
ATOM 806 N N . ASP A 1 105 ? -1.185 -10.306 -6.875 1.00 88.19 105 ASP A N 1
ATOM 807 C CA . ASP A 1 105 ? -1.924 -9.367 -7.718 1.00 88.19 105 ASP A CA 1
ATOM 808 C C . ASP A 1 105 ? -1.244 -9.293 -9.101 1.00 88.19 105 ASP A C 1
ATOM 810 O O . ASP A 1 105 ? -0.110 -8.812 -9.189 1.00 88.19 105 ASP A O 1
ATOM 814 N N . PRO A 1 106 ? -1.893 -9.763 -10.188 1.00 92.12 106 PRO A N 1
ATOM 815 C CA . PRO A 1 106 ? -1.267 -9.821 -11.508 1.00 92.12 106 PRO A CA 1
ATOM 816 C C . PRO A 1 106 ? -0.792 -8.458 -12.010 1.00 92.12 106 PRO A C 1
ATOM 818 O O . PRO A 1 106 ? 0.262 -8.366 -12.636 1.00 92.12 106 PRO A O 1
ATOM 821 N N . LEU A 1 107 ? -1.540 -7.390 -11.716 1.00 93.12 107 LEU A N 1
ATOM 822 C CA . LEU A 1 107 ? -1.169 -6.044 -12.141 1.00 93.12 107 LEU A CA 1
ATOM 823 C C . LEU A 1 107 ? 0.069 -5.560 -11.382 1.00 93.12 107 LEU A C 1
ATOM 825 O O . LEU A 1 107 ? 0.974 -4.987 -11.985 1.00 93.12 107 LEU A O 1
ATOM 829 N N . ALA A 1 108 ? 0.136 -5.839 -10.077 1.00 93.88 108 ALA A N 1
ATOM 830 C CA . ALA A 1 108 ? 1.302 -5.501 -9.269 1.00 93.88 108 ALA A CA 1
ATOM 831 C C . ALA A 1 108 ? 2.565 -6.213 -9.767 1.00 93.88 108 ALA A C 1
ATOM 833 O O . ALA A 1 108 ? 3.611 -5.581 -9.911 1.00 93.88 108 ALA A O 1
ATOM 834 N N . LEU A 1 109 ? 2.446 -7.504 -10.085 1.00 95.50 109 LEU A N 1
ATOM 835 C CA . LEU A 1 109 ? 3.550 -8.307 -10.596 1.00 95.50 109 LEU A CA 1
ATOM 836 C C . LEU A 1 109 ? 4.044 -7.796 -11.955 1.00 95.50 109 LEU A C 1
ATOM 838 O O . LEU A 1 109 ? 5.249 -7.661 -12.154 1.00 95.50 109 LEU A O 1
ATOM 842 N N . VAL A 1 110 ? 3.134 -7.475 -12.881 1.00 96.50 110 VAL A N 1
ATOM 843 C CA . VAL A 1 110 ? 3.497 -6.934 -14.202 1.00 96.50 110 VAL A CA 1
ATOM 844 C C . VAL A 1 110 ? 4.246 -5.612 -14.069 1.00 96.50 110 VAL A C 1
ATOM 846 O O . VAL A 1 110 ? 5.281 -5.439 -14.714 1.00 96.50 110 VAL A O 1
ATOM 849 N N . ILE A 1 111 ? 3.772 -4.695 -13.221 1.00 96.12 111 ILE A N 1
ATOM 850 C CA . ILE A 1 111 ? 4.464 -3.421 -12.997 1.00 96.12 111 ILE A CA 1
ATOM 851 C C . ILE A 1 111 ? 5.830 -3.664 -12.359 1.00 96.12 111 ILE A C 1
ATOM 853 O O . ILE A 1 111 ? 6.814 -3.107 -12.832 1.00 96.12 111 ILE A O 1
ATOM 857 N N . LEU A 1 112 ? 5.922 -4.543 -11.357 1.00 96.25 112 LEU A N 1
ATOM 858 C CA . LEU A 1 112 ? 7.192 -4.870 -10.711 1.00 96.25 112 LEU A CA 1
ATOM 859 C C . LEU A 1 112 ? 8.225 -5.398 -11.719 1.00 96.25 112 LEU A C 1
ATOM 861 O O . LEU A 1 112 ? 9.358 -4.920 -11.750 1.00 96.25 112 LEU A O 1
ATOM 865 N N . LEU A 1 113 ? 7.829 -6.345 -12.576 1.00 97.44 113 LEU A N 1
ATOM 866 C CA . LEU A 1 113 ? 8.691 -6.896 -13.626 1.00 97.44 113 LEU A CA 1
ATOM 867 C C . LEU A 1 113 ? 9.059 -5.846 -14.678 1.00 97.44 113 LEU A C 1
ATOM 869 O O . LEU A 1 113 ? 10.201 -5.809 -15.139 1.00 97.44 113 LEU A O 1
ATOM 873 N N . THR A 1 114 ? 8.117 -4.972 -15.034 1.00 96.75 114 THR A N 1
ATOM 874 C CA . THR A 1 114 ? 8.355 -3.876 -15.980 1.00 96.75 114 THR A CA 1
ATOM 875 C C . THR A 1 114 ? 9.366 -2.891 -15.405 1.00 96.75 114 THR A C 1
ATOM 877 O O . THR A 1 114 ? 10.374 -2.617 -16.046 1.00 96.75 114 THR A O 1
ATOM 880 N N . CYS A 1 115 ? 9.175 -2.422 -14.171 1.00 96.62 115 CYS A N 1
ATOM 881 C CA . CYS A 1 115 ? 10.111 -1.529 -13.491 1.00 96.62 115 CYS A CA 1
ATOM 882 C C . CYS A 1 115 ? 11.493 -2.170 -13.315 1.00 96.62 115 CYS A C 1
ATOM 884 O O . CYS A 1 115 ? 12.497 -1.497 -13.534 1.00 96.62 115 CYS A O 1
ATOM 886 N N . ALA A 1 116 ? 11.564 -3.465 -12.986 1.00 97.25 116 ALA A N 1
ATOM 887 C CA . ALA A 1 116 ? 12.830 -4.192 -12.910 1.00 97.25 116 ALA A CA 1
ATOM 888 C C . ALA A 1 116 ? 13.538 -4.258 -14.275 1.00 97.25 116 ALA A C 1
ATOM 890 O O . ALA A 1 116 ? 14.741 -4.016 -14.355 1.00 97.25 116 ALA A O 1
ATOM 891 N N . SER A 1 117 ? 12.792 -4.514 -15.353 1.00 96.75 117 SER A N 1
ATOM 892 C CA . SER A 1 117 ? 13.327 -4.561 -16.722 1.00 96.75 117 SER A CA 1
ATOM 893 C C . SER A 1 117 ? 13.798 -3.185 -17.199 1.00 96.75 117 SER A C 1
ATOM 895 O O . SER A 1 117 ? 14.888 -3.060 -17.755 1.00 96.75 117 SER A O 1
ATOM 897 N N . LEU A 1 118 ? 13.017 -2.135 -16.926 1.00 97.06 118 LEU A N 1
ATOM 898 C CA . LEU A 1 118 ? 13.393 -0.744 -17.188 1.00 97.06 118 LEU A CA 1
ATOM 899 C C . LEU A 1 118 ? 14.650 -0.354 -16.399 1.00 97.06 118 LEU A C 1
ATOM 901 O O . LEU A 1 118 ? 15.547 0.281 -16.950 1.00 97.06 118 LEU A O 1
ATOM 905 N N . GLY A 1 119 ? 14.740 -0.763 -15.131 1.00 97.44 119 GLY A N 1
ATOM 906 C CA . GLY A 1 119 ? 15.906 -0.531 -14.281 1.00 97.44 119 GLY A CA 1
ATOM 907 C C . GLY A 1 119 ? 17.153 -1.243 -14.791 1.00 97.44 119 GLY A C 1
ATOM 908 O O . GLY A 1 119 ? 18.211 -0.628 -14.855 1.00 97.44 119 GLY A O 1
ATOM 909 N N . TYR A 1 120 ? 17.027 -2.497 -15.232 1.00 97.50 120 TYR A N 1
ATOM 910 C CA . TYR A 1 120 ? 18.116 -3.229 -15.881 1.00 97.50 120 TYR A CA 1
ATOM 911 C C . TYR A 1 120 ? 18.600 -2.507 -17.148 1.00 97.50 120 TYR A C 1
ATOM 913 O O . TYR A 1 120 ? 19.787 -2.210 -17.276 1.00 97.50 120 TYR A O 1
ATOM 921 N N . GLY A 1 121 ? 17.676 -2.153 -18.050 1.00 96.38 121 GLY A N 1
ATOM 922 C CA . GLY A 1 121 ? 18.007 -1.425 -19.277 1.00 96.38 121 GLY A CA 1
ATOM 923 C C . GLY A 1 121 ? 18.665 -0.071 -19.001 1.00 96.38 121 GLY A C 1
ATOM 924 O O . GLY A 1 121 ? 19.653 0.279 -19.633 1.00 96.38 121 GLY A O 1
ATOM 925 N N . THR A 1 122 ? 18.172 0.668 -18.010 1.00 96.81 122 THR A N 1
ATOM 926 C CA . THR A 1 122 ? 18.678 2.010 -17.693 1.00 96.81 122 THR A CA 1
ATOM 927 C C . THR A 1 122 ? 20.020 1.974 -16.965 1.00 96.81 122 THR A C 1
ATOM 929 O O . THR A 1 122 ? 20.933 2.703 -17.338 1.00 96.81 122 THR A O 1
ATOM 932 N N . LEU A 1 123 ? 20.133 1.172 -15.903 1.00 97.31 123 LEU A N 1
ATOM 933 C CA . LEU A 1 123 ? 21.254 1.245 -14.960 1.00 97.31 123 LEU A CA 1
ATOM 934 C C . LEU A 1 123 ? 22.418 0.320 -15.318 1.00 97.31 123 LEU A C 1
ATOM 936 O O . LEU A 1 123 ? 23.538 0.595 -14.897 1.00 97.31 123 LEU A O 1
ATOM 940 N N . LEU A 1 124 ? 22.167 -0.779 -16.038 1.00 96.62 124 LEU A N 1
ATOM 941 C CA . LEU A 1 124 ? 23.204 -1.763 -16.369 1.00 96.62 124 LEU A CA 1
ATOM 942 C C . LEU A 1 124 ? 23.607 -1.732 -17.840 1.00 96.62 124 LEU A C 1
ATOM 944 O O . LEU A 1 124 ? 24.787 -1.898 -18.132 1.00 96.62 124 LEU A O 1
ATOM 948 N N . LEU A 1 125 ? 22.656 -1.524 -18.754 1.00 95.38 125 LEU A N 1
ATOM 949 C CA . LEU A 1 125 ? 22.960 -1.449 -20.187 1.00 95.38 125 LEU A CA 1
ATOM 950 C C . LEU A 1 125 ? 23.237 -0.018 -20.655 1.00 95.38 125 LEU A C 1
ATOM 952 O O . LEU A 1 125 ? 24.158 0.209 -21.437 1.00 95.38 125 LEU A O 1
ATOM 956 N N . GLY A 1 126 ? 22.428 0.942 -20.199 1.00 93.75 126 GLY A N 1
ATOM 957 C CA . GLY A 1 126 ? 22.398 2.279 -20.782 1.00 93.75 126 GLY A CA 1
ATOM 958 C C . GLY A 1 126 ? 21.822 2.273 -22.202 1.00 93.75 126 GLY A C 1
ATOM 959 O O . GLY A 1 126 ? 21.373 1.248 -22.718 1.00 93.75 126 GLY A O 1
ATOM 960 N N . THR A 1 127 ? 21.815 3.436 -22.853 1.00 95.25 127 THR A N 1
ATOM 961 C CA . THR A 1 127 ? 21.256 3.582 -24.206 1.00 95.25 127 THR A CA 1
ATOM 962 C C . THR A 1 127 ? 21.967 2.698 -25.221 1.00 95.25 127 THR A C 1
ATOM 964 O O . THR A 1 127 ? 21.308 2.008 -25.996 1.00 95.25 127 THR A O 1
ATOM 967 N N . ASP A 1 128 ? 23.295 2.677 -25.171 1.00 95.44 128 ASP A N 1
ATOM 968 C CA . ASP A 1 128 ? 24.128 1.979 -26.149 1.00 95.44 128 ASP A CA 1
ATOM 969 C C . ASP A 1 128 ? 23.950 0.463 -26.021 1.00 95.44 128 ASP A C 1
ATOM 971 O O . ASP A 1 128 ? 23.672 -0.211 -27.008 1.00 95.44 128 ASP A O 1
ATOM 975 N N . GLY A 1 129 ? 23.952 -0.067 -24.791 1.00 93.38 129 GLY A N 1
ATOM 976 C CA . GLY A 1 129 ? 23.719 -1.492 -24.554 1.00 93.38 129 GLY A CA 1
ATOM 977 C C . GLY A 1 129 ? 22.317 -1.964 -24.960 1.00 93.38 129 GLY A C 1
ATOM 978 O O . GLY A 1 129 ? 22.157 -3.103 -25.401 1.00 93.38 129 GLY A O 1
ATOM 979 N N . ILE A 1 130 ? 21.295 -1.102 -24.861 1.00 93.75 130 ILE A N 1
ATOM 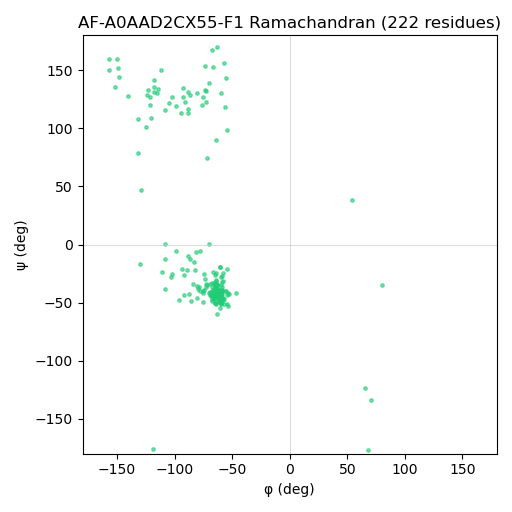980 C CA . ILE A 1 130 ? 19.953 -1.410 -25.384 1.00 93.75 130 ILE A CA 1
ATOM 981 C C . ILE A 1 130 ? 19.984 -1.481 -26.916 1.00 93.75 130 ILE A C 1
ATOM 983 O O . ILE A 1 130 ? 19.443 -2.426 -27.490 1.00 93.75 130 ILE A O 1
ATOM 987 N N . ILE A 1 131 ? 20.605 -0.502 -27.580 1.00 94.31 131 ILE A N 1
ATOM 988 C CA . ILE A 1 131 ? 20.692 -0.444 -29.047 1.00 94.31 131 ILE A CA 1
ATOM 989 C C . ILE A 1 131 ? 21.461 -1.658 -29.587 1.00 94.31 131 ILE A C 1
ATOM 991 O O . ILE A 1 131 ? 20.952 -2.358 -30.464 1.00 94.31 131 ILE A O 1
ATOM 995 N N . ASP A 1 132 ? 22.626 -1.958 -29.015 1.00 94.00 132 ASP A N 1
ATOM 996 C CA . ASP A 1 132 ? 23.467 -3.092 -29.411 1.00 94.00 132 ASP A CA 1
ATOM 997 C C . ASP A 1 132 ? 22.758 -4.432 -29.177 1.00 94.00 132 ASP A C 1
ATOM 999 O O . ASP A 1 132 ? 22.807 -5.340 -30.011 1.00 94.00 132 ASP A O 1
ATOM 1003 N N . GLY A 1 133 ? 22.038 -4.564 -28.059 1.00 91.19 133 GLY A N 1
ATOM 1004 C CA . GLY A 1 133 ? 21.226 -5.746 -27.777 1.00 91.19 133 GLY A CA 1
ATOM 1005 C C . GLY A 1 133 ? 20.146 -5.983 -28.836 1.00 91.19 133 GLY A C 1
ATOM 1006 O O . GLY A 1 133 ? 19.914 -7.124 -29.239 1.00 91.19 133 GLY A O 1
ATOM 1007 N N . LEU A 1 134 ? 19.518 -4.911 -29.329 1.00 91.56 134 LEU A N 1
ATOM 1008 C CA . LEU A 1 134 ? 18.486 -4.984 -30.364 1.00 91.56 134 LEU A CA 1
ATOM 1009 C C . LEU A 1 134 ? 19.048 -5.306 -31.748 1.00 91.56 134 LEU A C 1
ATOM 1011 O O . LEU A 1 134 ? 18.426 -6.089 -32.464 1.00 91.56 134 LEU A O 1
ATOM 1015 N N . ALA A 1 135 ? 20.229 -4.789 -32.093 1.00 90.94 135 ALA A N 1
ATOM 1016 C CA . ALA A 1 135 ? 20.899 -5.085 -33.364 1.00 90.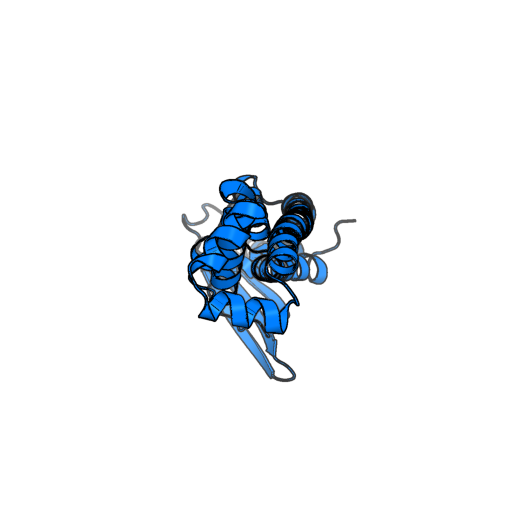94 135 ALA A CA 1
ATOM 1017 C C . ALA A 1 135 ? 21.177 -6.592 -33.550 1.00 90.94 135 ALA A C 1
ATOM 1019 O O . ALA A 1 135 ? 21.198 -7.111 -34.666 1.00 90.94 135 ALA A O 1
ATOM 1020 N N . ASN A 1 136 ? 21.325 -7.332 -32.446 1.00 90.38 136 ASN A N 1
ATOM 1021 C CA . ASN A 1 136 ? 21.498 -8.786 -32.460 1.00 90.38 136 ASN A CA 1
ATOM 1022 C C . ASN A 1 136 ? 20.186 -9.567 -32.687 1.00 90.38 136 ASN A C 1
ATOM 1024 O O . ASN A 1 136 ? 20.212 -10.790 -32.838 1.00 90.38 136 ASN A O 1
ATOM 1028 N N . VAL A 1 137 ? 19.032 -8.890 -32.729 1.00 92.50 137 VAL A N 1
ATOM 1029 C CA . VAL A 1 137 ? 17.709 -9.501 -32.928 1.00 92.50 137 VAL A CA 1
ATOM 1030 C C . VAL A 1 137 ? 16.932 -8.737 -34.017 1.00 92.50 137 VAL A C 1
ATOM 1032 O O . VAL A 1 137 ? 15.993 -7.997 -33.712 1.00 92.50 137 VAL A O 1
A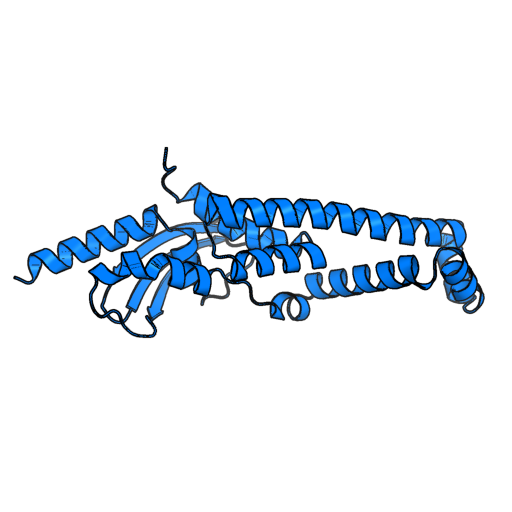TOM 1035 N N . PRO A 1 138 ? 17.232 -8.967 -35.314 1.00 89.31 138 PRO A N 1
ATOM 1036 C CA . PRO A 1 138 ? 16.741 -8.127 -36.417 1.00 89.31 138 PRO A CA 1
ATOM 1037 C C . PRO A 1 138 ? 15.213 -8.013 -36.518 1.00 89.31 138 PRO A C 1
ATOM 1039 O O . PRO A 1 138 ? 14.672 -6.990 -36.930 1.00 89.31 138 PRO A O 1
ATOM 1042 N N . ARG A 1 139 ? 14.479 -9.064 -36.122 1.00 91.19 139 ARG A N 1
ATOM 1043 C CA . ARG A 1 139 ? 13.005 -9.033 -36.098 1.00 91.19 139 ARG A CA 1
ATOM 1044 C C . ARG A 1 139 ? 12.463 -8.062 -35.050 1.00 91.19 139 ARG A C 1
ATOM 1046 O O . ARG A 1 139 ? 11.461 -7.398 -35.301 1.00 91.19 139 ARG A O 1
ATOM 1053 N N . LEU A 1 140 ? 13.102 -8.005 -33.883 1.00 89.88 140 LEU A N 1
ATOM 1054 C CA . LEU A 1 140 ? 12.701 -7.122 -32.793 1.00 89.88 140 LEU A CA 1
ATOM 1055 C C . LEU A 1 140 ? 13.108 -5.681 -33.099 1.00 89.88 140 LEU A C 1
ATOM 1057 O O . LEU A 1 140 ? 12.299 -4.776 -32.919 1.00 89.88 140 LEU A O 1
ATOM 1061 N N . GLU A 1 141 ? 14.312 -5.486 -33.635 1.00 91.31 141 GLU A N 1
ATOM 1062 C CA . GLU A 1 141 ? 14.776 -4.193 -34.136 1.00 91.31 141 GLU A CA 1
ATOM 1063 C C . GLU A 1 141 ? 13.809 -3.611 -35.173 1.00 91.31 141 GLU A C 1
ATOM 1065 O O . GLU A 1 141 ? 13.349 -2.481 -35.015 1.00 91.31 141 GLU A O 1
ATOM 1070 N N . GLY A 1 142 ? 13.436 -4.393 -36.193 1.00 89.81 142 GLY A N 1
ATOM 1071 C CA . GLY A 1 142 ? 12.497 -3.949 -37.224 1.00 89.81 142 GLY A CA 1
ATOM 1072 C C . GLY A 1 142 ? 11.133 -3.551 -36.653 1.00 89.81 142 GLY A C 1
ATOM 1073 O O . GLY A 1 142 ? 10.578 -2.525 -37.041 1.00 89.81 142 GLY A O 1
ATOM 1074 N N . GLY A 1 143 ? 10.614 -4.315 -35.685 1.00 93.00 143 GLY A N 1
ATOM 1075 C CA . GLY A 1 143 ? 9.369 -3.982 -34.987 1.00 93.00 143 GLY A CA 1
ATOM 1076 C C . GLY A 1 143 ? 9.467 -2.705 -34.147 1.00 93.00 143 GLY A C 1
ATOM 1077 O O . GLY A 1 143 ? 8.575 -1.860 -34.201 1.00 93.00 143 GLY A O 1
ATOM 1078 N N . ILE A 1 144 ? 10.562 -2.530 -33.40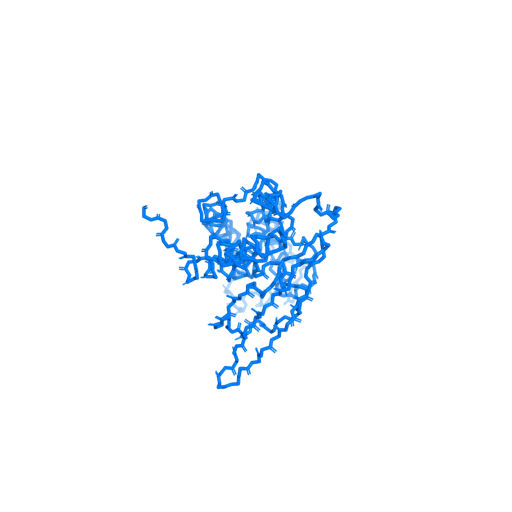5 1.00 93.00 144 ILE A N 1
ATOM 1079 C CA . ILE A 1 144 ? 10.792 -1.341 -32.577 1.00 93.00 144 ILE A CA 1
ATOM 1080 C C . ILE A 1 144 ? 10.942 -0.103 -33.453 1.00 93.00 144 ILE A C 1
ATOM 1082 O O . ILE A 1 144 ? 10.285 0.901 -33.199 1.00 93.00 144 ILE A O 1
ATOM 1086 N N . SER A 1 145 ? 11.742 -0.175 -34.511 1.00 92.81 145 SER A N 1
ATOM 1087 C CA . SER A 1 145 ? 11.928 0.934 -35.443 1.00 92.81 145 SER A CA 1
ATOM 1088 C C . SER A 1 145 ? 10.631 1.288 -36.183 1.00 92.81 145 SER A C 1
ATOM 1090 O O . SER A 1 145 ? 10.374 2.464 -36.415 1.00 92.81 145 SER A O 1
ATOM 1092 N N . ALA A 1 146 ? 9.758 0.317 -36.475 1.00 94.06 146 ALA A N 1
ATOM 1093 C CA . ALA A 1 146 ? 8.442 0.588 -37.059 1.00 94.06 146 ALA A CA 1
ATOM 1094 C C . ALA A 1 146 ? 7.491 1.336 -36.102 1.00 94.06 146 ALA A C 1
ATOM 1096 O O . ALA A 1 146 ? 6.717 2.177 -36.551 1.00 94.06 146 ALA A O 1
ATOM 1097 N N . ILE A 1 147 ? 7.541 1.046 -34.795 1.00 94.94 147 ILE A N 1
ATOM 1098 C CA . ILE A 1 147 ? 6.644 1.651 -33.790 1.00 94.94 147 ILE A CA 1
ATOM 1099 C C . ILE A 1 147 ? 7.200 2.978 -33.254 1.00 94.94 147 ILE A C 1
ATOM 1101 O O . ILE A 1 147 ? 6.461 3.945 -33.090 1.00 94.94 147 ILE A O 1
ATOM 1105 N N . PHE A 1 148 ? 8.501 3.026 -32.972 1.00 94.06 148 PHE A N 1
ATOM 1106 C CA . PHE A 1 148 ? 9.171 4.128 -32.273 1.00 94.06 148 PHE A CA 1
ATOM 1107 C C . PHE A 1 148 ? 10.067 4.977 -33.191 1.00 94.06 148 PHE A C 1
ATOM 1109 O O . PHE A 1 148 ? 10.720 5.914 -32.730 1.00 94.06 148 PHE A O 1
ATOM 1116 N N . GLY A 1 149 ? 10.132 4.653 -34.484 1.00 93.25 149 GLY A N 1
ATOM 1117 C CA . GLY A 1 149 ? 10.932 5.344 -35.501 1.00 93.25 149 GLY A CA 1
ATOM 1118 C C . GLY A 1 149 ? 12.412 4.951 -35.510 1.00 93.25 149 GLY A C 1
ATOM 1119 O O . GLY A 1 149 ? 13.019 4.879 -36.574 1.00 93.25 149 GLY A O 1
ATOM 1120 N N . SER A 1 150 ? 13.002 4.675 -34.343 1.00 94.44 150 SER A N 1
ATOM 1121 C CA . SER A 1 150 ? 14.364 4.140 -34.230 1.00 94.44 150 SER A CA 1
ATOM 1122 C C . SER A 1 150 ? 14.591 3.408 -32.905 1.00 94.44 150 SER A C 1
ATOM 1124 O O . SER A 1 150 ? 13.908 3.664 -31.907 1.00 94.44 150 SER A O 1
ATOM 1126 N N . THR A 1 151 ? 15.606 2.543 -32.869 1.00 92.94 151 THR A N 1
ATOM 1127 C CA . THR A 1 151 ? 16.093 1.900 -31.637 1.00 92.94 151 THR A CA 1
ATOM 1128 C C . THR A 1 151 ? 16.634 2.910 -30.626 1.00 92.94 151 THR A C 1
ATOM 1130 O O . THR A 1 151 ? 16.410 2.747 -29.429 1.00 92.94 151 THR A O 1
ATOM 1133 N N . GLY A 1 152 ? 17.271 3.992 -31.087 1.00 94.62 152 GLY A N 1
ATOM 1134 C CA . GLY A 1 152 ? 17.758 5.067 -30.219 1.00 94.62 152 GLY A CA 1
ATOM 1135 C C . GLY A 1 152 ? 16.627 5.824 -29.518 1.00 94.62 152 GLY A C 1
ATOM 1136 O O . GLY A 1 152 ? 16.697 6.075 -28.314 1.00 94.62 152 GLY A O 1
ATOM 1137 N N . THR A 1 153 ? 15.540 6.130 -30.234 1.00 95.19 153 THR A N 1
ATOM 1138 C CA . THR A 1 153 ? 14.334 6.724 -29.631 1.00 95.19 153 THR A CA 1
ATOM 1139 C C . THR A 1 153 ? 13.749 5.798 -28.566 1.00 95.19 153 THR A C 1
ATOM 1141 O O . THR A 1 153 ? 13.443 6.245 -27.463 1.00 95.19 153 THR A O 1
ATOM 1144 N N . PHE A 1 154 ? 13.637 4.502 -28.866 1.00 95.19 154 PHE A N 1
ATOM 1145 C CA . PHE A 1 154 ? 13.154 3.507 -27.912 1.00 95.19 154 PHE A CA 1
ATOM 1146 C C . PHE A 1 154 ? 14.042 3.407 -26.661 1.00 95.19 154 PHE A C 1
ATOM 1148 O O . PHE A 1 154 ? 13.525 3.433 -25.546 1.00 95.19 154 PHE A O 1
ATOM 1155 N N . ALA A 1 155 ? 15.368 3.362 -26.816 1.00 95.94 155 ALA A N 1
ATOM 1156 C CA . ALA A 1 155 ? 16.301 3.303 -25.691 1.00 95.94 155 ALA A CA 1
ATOM 1157 C C . ALA A 1 155 ? 16.176 4.533 -24.772 1.00 95.94 155 ALA A C 1
ATOM 1159 O O . ALA A 1 155 ? 16.098 4.396 -23.550 1.00 95.94 155 ALA A O 1
ATOM 1160 N N . ASN A 1 156 ? 16.056 5.731 -25.352 1.00 95.62 156 ASN A N 1
ATOM 1161 C CA . ASN A 1 156 ? 15.804 6.956 -24.590 1.00 95.62 156 ASN A CA 1
ATOM 1162 C C . ASN A 1 156 ? 14.449 6.927 -23.867 1.00 95.62 156 ASN A C 1
ATOM 1164 O O . ASN A 1 156 ? 14.349 7.385 -22.728 1.00 95.62 156 ASN A O 1
ATOM 1168 N N . LEU A 1 157 ? 13.410 6.362 -24.491 1.00 96.19 157 LEU A N 1
ATOM 1169 C CA . LEU A 1 157 ? 12.106 6.175 -23.851 1.00 96.19 157 LEU A CA 1
ATOM 1170 C C . LEU A 1 157 ? 12.173 5.200 -22.674 1.00 96.19 157 LEU A C 1
ATOM 1172 O O . LEU A 1 157 ? 11.537 5.462 -21.658 1.00 96.19 157 LEU A O 1
ATOM 1176 N N . VAL A 1 158 ? 12.946 4.114 -22.769 1.00 96.75 158 VAL A N 1
ATOM 1177 C CA . VAL A 1 158 ? 13.173 3.176 -21.654 1.00 96.75 158 VAL A CA 1
ATOM 1178 C C . VAL A 1 158 ? 13.800 3.903 -20.463 1.00 96.75 158 VAL A C 1
ATOM 1180 O O . VAL A 1 158 ? 13.257 3.847 -19.358 1.00 96.75 158 VAL A O 1
ATOM 1183 N N . VAL A 1 159 ? 14.882 4.653 -20.704 1.00 97.38 159 VAL A N 1
ATOM 1184 C CA . VAL A 1 159 ? 15.579 5.451 -19.680 1.00 97.38 159 VAL A CA 1
ATOM 1185 C C . VAL A 1 159 ? 14.650 6.497 -19.062 1.00 97.38 159 VAL A C 1
ATOM 1187 O O . VAL A 1 159 ? 14.548 6.604 -17.838 1.00 97.38 159 VAL A O 1
ATOM 1190 N N . GLY A 1 160 ? 13.929 7.251 -19.895 1.00 97.44 160 GLY A N 1
ATOM 1191 C CA . GLY A 1 160 ? 12.972 8.255 -19.433 1.00 97.44 160 GLY A CA 1
ATOM 1192 C C . GLY A 1 160 ? 11.836 7.645 -18.610 1.00 97.44 160 GLY A C 1
ATOM 1193 O O . GLY A 1 160 ? 11.498 8.161 -17.545 1.00 97.44 160 GLY A O 1
ATOM 1194 N N . SER A 1 161 ? 11.290 6.511 -19.057 1.00 97.50 161 SER A N 1
ATOM 1195 C CA . SER A 1 161 ? 10.202 5.800 -18.373 1.00 97.50 161 SER A CA 1
ATOM 1196 C C . SER A 1 161 ? 10.636 5.256 -17.015 1.00 97.50 161 SER A C 1
ATOM 1198 O O . SER A 1 161 ? 9.854 5.299 -16.064 1.00 97.50 161 SER A O 1
ATOM 1200 N N . PHE A 1 162 ? 11.880 4.783 -16.889 1.00 97.75 162 PHE A N 1
ATOM 1201 C CA . PHE A 1 162 ? 12.431 4.358 -15.605 1.00 97.75 162 PHE A CA 1
ATOM 1202 C C . PHE A 1 162 ? 12.460 5.513 -14.599 1.00 97.75 162 PHE A C 1
ATOM 1204 O O . PHE A 1 162 ? 11.871 5.407 -13.524 1.00 97.75 162 PHE A O 1
ATOM 1211 N N . TRP A 1 163 ? 13.086 6.638 -14.957 1.00 97.88 163 TRP A N 1
ATOM 1212 C CA . TRP A 1 163 ? 13.195 7.785 -14.052 1.00 97.88 163 TRP A CA 1
ATOM 1213 C C . TRP A 1 163 ? 11.842 8.408 -13.725 1.00 97.88 163 TRP A C 1
ATOM 1215 O O . TRP A 1 163 ? 11.596 8.766 -12.572 1.00 97.88 163 TRP A O 1
ATOM 1225 N N . PHE A 1 164 ? 10.938 8.471 -14.704 1.00 97.62 164 PHE A N 1
ATOM 1226 C CA . PHE A 1 164 ? 9.555 8.863 -14.462 1.00 97.62 164 PHE A CA 1
ATOM 1227 C C . PHE A 1 164 ? 8.890 7.951 -13.425 1.00 97.62 164 PHE A C 1
ATOM 1229 O O . PHE A 1 164 ? 8.293 8.453 -12.475 1.00 97.62 164 PHE A O 1
ATOM 1236 N N . SER A 1 165 ? 9.043 6.628 -13.559 1.00 97.12 165 SER A N 1
ATOM 1237 C CA . SER A 1 165 ? 8.476 5.656 -12.614 1.00 97.12 165 SER A CA 1
ATOM 1238 C C . SER A 1 165 ? 9.028 5.856 -11.202 1.00 97.12 165 SER A C 1
ATOM 1240 O O . SER A 1 165 ? 8.255 5.899 -10.250 1.00 97.12 165 SER A O 1
ATOM 1242 N N . ILE A 1 166 ? 10.344 6.063 -11.057 1.00 97.56 166 ILE A N 1
ATOM 1243 C CA . ILE A 1 166 ? 10.980 6.343 -9.758 1.00 97.56 166 ILE A CA 1
ATOM 1244 C C . ILE A 1 166 ? 10.371 7.585 -9.096 1.00 97.56 166 ILE A C 1
ATOM 1246 O O . ILE A 1 166 ? 10.039 7.552 -7.910 1.00 97.56 166 ILE A O 1
ATOM 1250 N N . VAL A 1 167 ? 10.196 8.675 -9.848 1.00 98.06 167 VAL A N 1
ATOM 1251 C CA . VAL A 1 167 ? 9.614 9.916 -9.319 1.00 98.06 167 VAL A CA 1
ATOM 1252 C C . VAL A 1 167 ? 8.138 9.727 -8.972 1.00 98.06 167 VAL A C 1
ATOM 1254 O O . VAL A 1 167 ? 7.724 10.082 -7.868 1.00 98.06 167 VAL A O 1
ATOM 1257 N N . ALA A 1 168 ? 7.350 9.145 -9.877 1.00 97.50 168 ALA A N 1
ATOM 1258 C CA . ALA A 1 168 ? 5.922 8.923 -9.675 1.00 97.50 168 ALA A CA 1
ATOM 1259 C C . ALA A 1 168 ? 5.663 8.036 -8.447 1.00 97.50 168 ALA A C 1
ATOM 1261 O O . ALA A 1 168 ? 4.931 8.433 -7.538 1.00 97.50 168 ALA A O 1
ATOM 1262 N N . HIS A 1 169 ? 6.341 6.891 -8.360 1.00 97.81 169 HIS A N 1
ATOM 1263 C CA . HIS A 1 169 ? 6.229 5.991 -7.216 1.00 97.81 169 HIS A CA 1
ATOM 1264 C C . HIS A 1 169 ? 6.764 6.630 -5.928 1.00 97.81 169 HIS A C 1
ATOM 1266 O O . HIS A 1 169 ? 6.215 6.407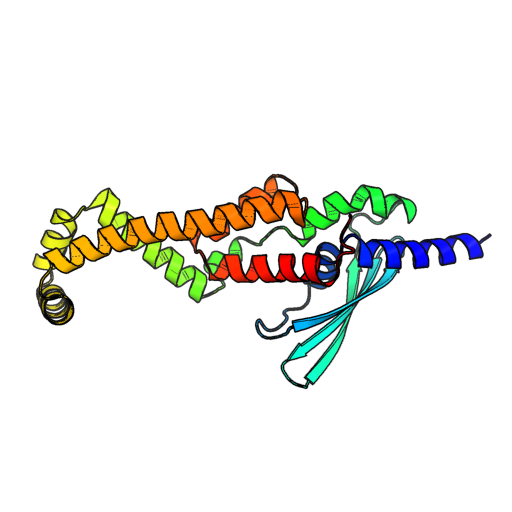 -4.850 1.00 97.81 169 HIS A O 1
ATOM 1272 N N . GLY A 1 170 ? 7.814 7.455 -6.015 1.00 98.25 170 GLY A N 1
ATOM 1273 C CA . GLY A 1 170 ? 8.345 8.221 -4.886 1.00 98.25 170 GLY A CA 1
ATOM 1274 C C . GLY A 1 170 ? 7.327 9.198 -4.296 1.00 98.25 170 GLY A C 1
ATOM 1275 O O . GLY A 1 170 ? 7.201 9.296 -3.071 1.00 98.25 170 GLY A O 1
ATOM 1276 N N . ILE A 1 171 ? 6.560 9.884 -5.149 1.00 98.19 171 ILE A N 1
ATOM 1277 C CA . ILE A 1 171 ? 5.483 10.786 -4.723 1.00 98.19 171 ILE A CA 1
ATOM 1278 C C . ILE A 1 171 ? 4.377 9.994 -4.019 1.00 98.19 171 ILE A C 1
ATOM 1280 O O . ILE A 1 171 ? 3.998 10.342 -2.900 1.00 98.19 171 ILE A O 1
ATOM 1284 N N . GLU A 1 172 ? 3.895 8.906 -4.623 1.00 97.44 172 GLU A N 1
ATOM 1285 C CA . GLU A 1 172 ? 2.857 8.056 -4.024 1.00 97.44 172 GLU A CA 1
ATOM 1286 C C . GLU A 1 172 ? 3.311 7.464 -2.683 1.00 97.44 172 GLU A C 1
ATOM 1288 O O . GLU A 1 172 ? 2.579 7.521 -1.692 1.00 97.44 172 GLU A O 1
ATOM 1293 N N . ALA A 1 173 ? 4.547 6.963 -2.611 1.00 98.25 173 ALA A N 1
ATOM 1294 C CA . ALA A 1 173 ? 5.129 6.423 -1.387 1.00 98.25 173 ALA A CA 1
ATOM 1295 C C . ALA A 1 173 ? 5.246 7.491 -0.293 1.00 98.25 173 ALA A C 1
ATOM 1297 O O . ALA A 1 173 ? 4.949 7.217 0.868 1.00 98.25 173 ALA A O 1
ATOM 1298 N N . SER A 1 174 ? 5.605 8.725 -0.653 1.00 98.19 174 SER A N 1
ATOM 1299 C CA . SER A 1 174 ? 5.672 9.848 0.290 1.00 98.19 174 SER A CA 1
ATOM 1300 C C . SER A 1 174 ? 4.292 10.225 0.836 1.00 98.19 174 SER A C 1
ATOM 1302 O O . SER A 1 174 ? 4.150 10.529 2.025 1.00 98.19 174 SER A O 1
ATOM 1304 N N . ILE A 1 175 ? 3.252 10.168 -0.002 1.00 97.44 175 ILE A N 1
ATOM 1305 C CA . ILE A 1 175 ? 1.865 10.373 0.432 1.00 97.44 175 ILE A CA 1
ATOM 1306 C C . ILE A 1 175 ? 1.437 9.235 1.369 1.00 97.44 175 ILE A C 1
ATOM 1308 O O . ILE A 1 175 ? 0.899 9.499 2.449 1.00 97.44 175 ILE A O 1
ATOM 1312 N N . ALA A 1 176 ? 1.732 7.981 1.011 1.00 97.25 176 ALA A N 1
ATOM 1313 C CA . ALA A 1 176 ? 1.435 6.816 1.841 1.00 97.25 176 ALA A CA 1
ATOM 1314 C C . ALA A 1 176 ? 2.135 6.886 3.208 1.00 97.25 176 ALA A C 1
ATOM 1316 O O . ALA A 1 176 ? 1.500 6.667 4.242 1.00 97.25 176 ALA A O 1
ATOM 1317 N N . LEU A 1 177 ? 3.409 7.284 3.231 1.00 97.94 177 LEU A N 1
ATOM 1318 C CA . LEU A 1 177 ? 4.191 7.517 4.443 1.00 97.94 177 LEU A CA 1
ATOM 1319 C C . LEU A 1 177 ? 3.520 8.561 5.342 1.00 97.94 177 LEU A C 1
ATOM 1321 O O . LEU A 1 177 ? 3.287 8.323 6.530 1.00 97.94 177 LEU A O 1
ATOM 1325 N N . ARG A 1 178 ? 3.161 9.717 4.770 1.00 97.25 178 ARG A N 1
ATOM 1326 C CA . ARG A 1 178 ? 2.526 10.813 5.510 1.00 97.25 178 ARG A CA 1
ATOM 1327 C C . ARG A 1 178 ? 1.203 10.381 6.136 1.00 97.25 178 ARG A C 1
ATOM 1329 O O . ARG A 1 178 ? 0.989 10.644 7.318 1.00 97.25 178 ARG A O 1
ATOM 1336 N N . HIS A 1 179 ? 0.327 9.727 5.378 1.00 96.44 179 HIS A N 1
ATOM 1337 C CA . HIS A 1 179 ? -0.963 9.266 5.897 1.00 96.44 179 HIS A CA 1
ATOM 1338 C C . HIS A 1 179 ? -0.816 8.119 6.900 1.00 96.44 179 HIS A C 1
ATOM 1340 O O . HIS A 1 179 ? -1.565 8.082 7.876 1.00 96.44 179 HIS A O 1
ATOM 1346 N N . SER A 1 180 ? 0.175 7.240 6.722 1.00 96.12 180 SER A N 1
ATOM 1347 C CA . SER A 1 180 ? 0.493 6.188 7.694 1.00 96.12 180 SER A CA 1
ATOM 1348 C C . SER A 1 180 ? 0.839 6.794 9.051 1.00 96.12 180 SER A C 1
ATOM 1350 O O . SER A 1 180 ? 0.280 6.383 10.062 1.00 96.12 180 SER A O 1
ATOM 1352 N N . LEU A 1 181 ? 1.674 7.838 9.073 1.00 95.50 181 LEU A N 1
ATOM 1353 C CA . LEU A 1 181 ? 2.106 8.496 10.309 1.00 95.50 181 LEU A CA 1
ATOM 1354 C C . LEU A 1 181 ? 1.059 9.448 10.905 1.00 95.50 181 LEU A C 1
ATOM 1356 O O . LEU A 1 181 ? 0.924 9.523 12.123 1.00 95.50 181 LEU A O 1
ATOM 1360 N N . LYS A 1 182 ? 0.346 10.221 10.074 1.00 93.56 182 LYS A N 1
ATOM 1361 C CA . LYS A 1 182 ? -0.539 11.303 10.545 1.00 93.56 182 LYS A CA 1
ATOM 1362 C C . LYS A 1 182 ? -1.999 10.886 10.679 1.00 93.56 182 LYS A C 1
ATOM 1364 O O . LYS A 1 182 ? -2.604 11.178 11.705 1.00 93.56 182 LYS A O 1
ATOM 1369 N N . SER A 1 183 ? -2.558 10.231 9.664 1.00 92.31 183 SER A N 1
ATOM 1370 C CA . SER A 1 183 ? -3.982 9.867 9.644 1.00 92.31 183 SER A CA 1
ATOM 1371 C C . SER A 1 183 ? -4.226 8.545 10.364 1.00 92.31 183 SER A C 1
ATOM 1373 O O . SER A 1 183 ? -5.103 8.459 11.216 1.00 92.31 183 SER A O 1
ATOM 1375 N N . LEU A 1 184 ? -3.432 7.521 10.044 1.00 92.88 184 LEU A N 1
ATOM 1376 C CA . LEU A 1 184 ? -3.583 6.178 10.608 1.00 92.88 184 LEU A CA 1
ATOM 1377 C C . LEU A 1 184 ? -2.779 5.992 11.904 1.00 92.88 184 LEU A C 1
ATOM 1379 O O . LEU A 1 184 ? -3.121 5.134 12.714 1.00 92.88 184 LEU A O 1
ATOM 1383 N N . GLN A 1 185 ? -1.747 6.817 12.124 1.00 94.88 185 GLN A N 1
ATOM 1384 C CA . GLN A 1 185 ? -0.839 6.753 13.278 1.00 94.88 185 GLN A CA 1
ATOM 1385 C C . GLN A 1 185 ? -0.194 5.366 13.459 1.00 94.88 185 GLN A C 1
ATOM 1387 O O . GLN A 1 185 ? -0.060 4.873 14.577 1.00 94.88 185 GLN A O 1
ATOM 1392 N N . LEU A 1 186 ? 0.165 4.712 12.357 1.00 94.94 186 LEU A N 1
ATOM 1393 C CA . LEU A 1 186 ? 0.790 3.392 12.351 1.00 94.94 186 LEU A CA 1
ATOM 1394 C C . LEU A 1 186 ? 2.195 3.428 12.965 1.00 94.94 186 LEU A C 1
ATOM 1396 O O . LEU A 1 186 ? 2.903 4.433 12.876 1.00 94.94 186 LEU A O 1
ATOM 1400 N N . GLY A 1 187 ? 2.628 2.300 13.527 1.00 95.50 187 GLY A N 1
ATOM 1401 C CA . GLY A 1 187 ? 4.018 2.087 13.918 1.00 95.50 187 GLY A CA 1
ATOM 1402 C C . GLY A 1 187 ? 4.989 2.103 12.731 1.00 95.50 187 GLY A C 1
ATOM 1403 O O . GLY A 1 187 ? 4.602 2.080 11.557 1.00 95.50 187 GLY A O 1
ATOM 1404 N N . SER A 1 188 ? 6.290 2.118 13.026 1.00 96.56 188 SER A N 1
ATOM 1405 C CA . SER A 1 188 ? 7.338 2.244 12.002 1.00 96.56 188 SER A CA 1
ATOM 1406 C C . SER A 1 188 ? 7.345 1.085 11.003 1.00 96.56 188 SER A C 1
ATOM 1408 O O . SER A 1 188 ? 7.507 1.313 9.809 1.00 96.56 188 SER A O 1
ATOM 1410 N N . VAL A 1 189 ? 7.132 -0.151 11.468 1.00 96.56 189 VAL A N 1
ATOM 1411 C CA . VAL A 1 189 ? 7.155 -1.350 10.611 1.00 96.56 189 VAL A CA 1
ATOM 1412 C C . VAL A 1 189 ? 6.054 -1.314 9.541 1.00 96.56 189 VAL A C 1
ATOM 1414 O O . VAL A 1 189 ? 6.403 -1.293 8.359 1.00 96.56 189 VAL A O 1
ATOM 1417 N N . PRO A 1 190 ? 4.750 -1.239 9.886 1.00 96.44 190 PRO A N 1
ATOM 1418 C CA . PRO A 1 190 ? 3.693 -1.156 8.874 1.00 96.44 190 PRO A CA 1
ATOM 1419 C C . PRO A 1 190 ? 3.836 0.067 7.964 1.00 96.44 190 PRO A C 1
ATOM 1421 O O . PRO A 1 190 ? 3.565 -0.025 6.768 1.00 96.44 190 PRO A O 1
ATOM 1424 N N . THR A 1 191 ? 4.306 1.193 8.506 1.00 97.62 191 THR A N 1
ATOM 1425 C CA . THR A 1 191 ? 4.558 2.422 7.744 1.00 97.62 191 THR A CA 1
ATOM 1426 C C . THR A 1 191 ? 5.619 2.222 6.659 1.00 97.62 191 THR A C 1
ATOM 1428 O O . THR A 1 191 ? 5.398 2.583 5.499 1.00 97.62 191 THR A O 1
ATOM 1431 N N . VAL A 1 192 ? 6.764 1.627 7.013 1.00 97.81 192 VAL A N 1
ATOM 1432 C CA . VAL A 1 192 ? 7.843 1.333 6.060 1.00 97.81 192 VAL A CA 1
ATOM 1433 C C . VAL A 1 192 ? 7.366 0.316 5.032 1.00 97.81 192 VAL A C 1
ATOM 1435 O O . VAL A 1 192 ? 7.550 0.544 3.843 1.00 97.81 192 VAL A O 1
ATOM 1438 N N . MET A 1 193 ? 6.677 -0.748 5.454 1.00 97.50 193 MET A N 1
ATOM 1439 C CA . MET A 1 193 ? 6.162 -1.758 4.527 1.00 97.50 193 MET A CA 1
ATOM 1440 C C . MET A 1 193 ? 5.193 -1.167 3.497 1.00 97.50 193 MET A C 1
ATOM 1442 O O . MET A 1 193 ? 5.357 -1.424 2.306 1.00 97.50 193 MET A O 1
ATOM 1446 N N . TRP A 1 194 ? 4.224 -0.343 3.915 1.00 97.31 194 TRP A N 1
ATOM 1447 C CA . TRP A 1 194 ? 3.319 0.329 2.975 1.00 97.31 194 TRP A CA 1
ATOM 1448 C C . TRP A 1 194 ? 4.080 1.225 2.004 1.00 97.31 194 TRP A C 1
ATOM 1450 O O . TRP A 1 194 ? 3.884 1.118 0.796 1.00 97.31 194 TRP A O 1
ATOM 1460 N N . SER A 1 195 ? 4.978 2.063 2.520 1.00 97.56 195 SER A N 1
ATOM 1461 C CA . SER A 1 195 ? 5.756 2.999 1.704 1.00 97.56 195 SER A CA 1
ATOM 1462 C C . SER A 1 195 ? 6.646 2.269 0.696 1.00 97.56 195 SER A C 1
ATOM 1464 O O . SER A 1 195 ? 6.677 2.644 -0.471 1.00 97.56 195 SER A O 1
ATOM 1466 N N . SER A 1 196 ? 7.315 1.185 1.103 1.00 97.94 196 SER A N 1
ATOM 1467 C CA . SER A 1 196 ? 8.142 0.362 0.215 1.00 97.94 196 SER A CA 1
ATOM 1468 C C . SER A 1 196 ? 7.310 -0.361 -0.841 1.00 97.94 196 SER A C 1
ATOM 1470 O O . SER A 1 196 ? 7.677 -0.353 -2.010 1.00 97.94 196 SER A O 1
ATOM 1472 N N . MET A 1 197 ? 6.174 -0.955 -0.467 1.00 97.44 197 MET A N 1
ATOM 1473 C CA . MET A 1 197 ? 5.298 -1.636 -1.428 1.00 97.44 197 MET A CA 1
ATOM 1474 C C . MET A 1 197 ? 4.713 -0.666 -2.459 1.00 97.44 197 MET A C 1
ATOM 1476 O O . MET A 1 197 ? 4.640 -1.002 -3.639 1.00 97.44 197 MET A O 1
ATOM 1480 N N . VAL A 1 198 ? 4.338 0.544 -2.033 1.00 97.69 198 VAL A N 1
ATOM 1481 C CA . VAL A 1 198 ? 3.909 1.616 -2.939 1.00 97.69 198 VAL A CA 1
ATOM 1482 C C . VAL A 1 198 ? 5.072 2.095 -3.804 1.00 97.69 198 VAL A C 1
ATOM 1484 O O . VAL A 1 198 ? 4.893 2.262 -4.997 1.00 97.69 198 VAL A O 1
ATOM 1487 N N . PHE A 1 199 ? 6.280 2.245 -3.267 1.00 98.00 199 PHE A N 1
ATOM 1488 C CA . PHE A 1 199 ? 7.427 2.666 -4.074 1.00 98.00 199 PHE A CA 1
ATOM 1489 C C . PHE A 1 199 ? 7.796 1.650 -5.172 1.00 98.00 199 PHE A C 1
ATOM 1491 O O . PHE A 1 199 ? 8.210 2.018 -6.268 1.00 98.00 199 PHE A O 1
ATOM 1498 N N . LEU A 1 200 ? 7.643 0.354 -4.896 1.00 96.75 200 LEU A N 1
ATOM 1499 C CA . LEU A 1 200 ? 8.002 -0.695 -5.851 1.00 96.75 200 LEU A CA 1
ATOM 1500 C C . LEU A 1 200 ? 7.031 -0.800 -7.035 1.00 96.75 200 LEU A C 1
ATOM 1502 O O . LEU A 1 200 ? 7.456 -1.145 -8.133 1.00 96.75 200 LEU A O 1
ATOM 1506 N N . VAL A 1 201 ? 5.741 -0.541 -6.814 1.00 95.31 201 VAL A N 1
ATOM 1507 C CA . VAL A 1 201 ? 4.671 -0.885 -7.774 1.00 95.31 201 VAL A CA 1
ATOM 1508 C C . VAL A 1 201 ? 3.719 0.278 -8.077 1.00 95.31 201 VAL A C 1
ATOM 1510 O O . VAL A 1 201 ? 2.977 0.237 -9.054 1.00 95.31 201 VAL A O 1
ATOM 1513 N N . GLY A 1 202 ? 3.714 1.311 -7.247 1.00 94.94 202 GLY A N 1
ATOM 1514 C CA . GLY A 1 202 ? 2.892 2.500 -7.406 1.00 94.94 202 GLY A CA 1
ATOM 1515 C C . GLY A 1 202 ? 1.401 2.264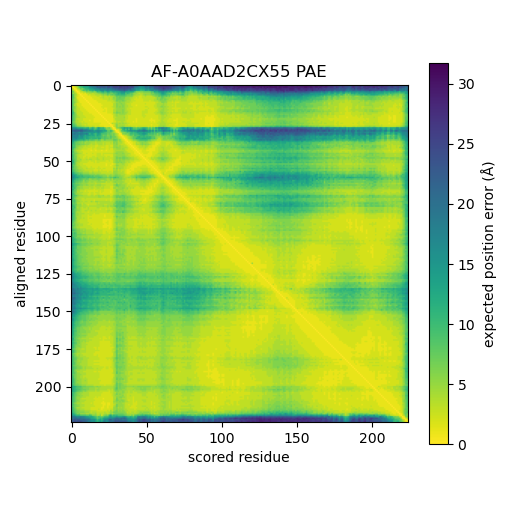 -7.162 1.00 94.94 202 GLY A C 1
ATOM 1516 O O . GLY A 1 202 ? 0.986 1.615 -6.187 1.00 94.94 202 GLY A O 1
ATOM 1517 N N . TYR A 1 203 ? 0.587 2.796 -8.076 1.00 91.19 203 TYR A N 1
ATOM 1518 C CA . TYR A 1 203 ? -0.865 2.925 -7.960 1.00 91.19 203 TYR A CA 1
ATOM 1519 C C . TYR A 1 203 ? -1.632 1.678 -7.472 1.00 91.19 203 TYR A C 1
ATOM 1521 O O . TYR A 1 203 ? -2.518 1.831 -6.628 1.00 91.19 203 TYR A O 1
ATOM 1529 N N . PRO A 1 204 ? -1.349 0.429 -7.901 1.00 91.50 204 PRO A N 1
ATOM 1530 C CA . PRO A 1 204 ? -2.089 -0.731 -7.394 1.00 91.50 204 PRO A CA 1
ATOM 1531 C C . PRO A 1 204 ? -1.986 -0.904 -5.875 1.00 91.50 204 PRO A C 1
ATOM 1533 O O . PRO A 1 204 ? -2.980 -1.210 -5.215 1.00 91.50 204 PRO A O 1
ATOM 1536 N N . MET A 1 205 ? -0.808 -0.669 -5.293 1.00 93.75 205 MET A N 1
ATOM 1537 C CA . MET A 1 205 ? -0.641 -0.706 -3.837 1.00 93.75 205 MET A CA 1
ATOM 1538 C C . MET A 1 205 ? -1.152 0.580 -3.192 1.00 93.75 205 MET A C 1
ATOM 1540 O O . MET A 1 205 ? -1.785 0.525 -2.135 1.00 93.75 205 MET A O 1
ATOM 1544 N N . PHE A 1 206 ? -0.955 1.721 -3.853 1.00 94.75 206 PHE A N 1
ATOM 1545 C CA . PHE A 1 206 ? -1.429 3.006 -3.355 1.00 94.75 206 PHE A CA 1
ATOM 1546 C C . PHE A 1 206 ? -2.959 3.063 -3.253 1.00 94.75 206 PHE A C 1
ATOM 1548 O O . PHE A 1 206 ? -3.485 3.486 -2.232 1.00 94.75 206 PHE A O 1
ATOM 1555 N N . SER A 1 207 ? -3.693 2.540 -4.235 1.00 91.62 207 SER A N 1
ATOM 1556 C CA . SER A 1 207 ? -5.160 2.473 -4.224 1.00 91.62 207 SER A CA 1
ATOM 1557 C C . SER A 1 207 ? -5.700 1.596 -3.085 1.00 91.62 207 SER A C 1
ATOM 1559 O O . SER A 1 207 ? -6.692 1.940 -2.439 1.00 91.62 207 SER A O 1
ATOM 1561 N N . ARG A 1 208 ? -5.026 0.479 -2.770 1.00 90.69 208 ARG A N 1
ATOM 1562 C CA . ARG A 1 208 ? -5.350 -0.363 -1.604 1.00 90.69 208 ARG A CA 1
ATOM 1563 C C . ARG A 1 208 ? -5.136 0.392 -0.296 1.00 90.69 208 ARG A C 1
ATOM 1565 O O . ARG A 1 208 ? -5.966 0.284 0.603 1.00 90.69 208 ARG A O 1
ATOM 1572 N N . PHE A 1 209 ? -4.046 1.148 -0.200 1.00 93.44 209 PHE A N 1
ATOM 1573 C CA . PHE A 1 209 ? -3.759 1.999 0.949 1.00 93.44 209 PHE A CA 1
ATOM 1574 C C . PHE A 1 209 ? -4.784 3.137 1.084 1.00 93.44 209 PHE A C 1
ATOM 1576 O O . PHE A 1 209 ? -5.341 3.342 2.161 1.00 93.44 209 PHE A O 1
ATOM 1583 N N . GLN A 1 210 ? -5.112 3.817 -0.018 1.00 92.62 210 GLN A N 1
ATOM 1584 C CA . GLN A 1 210 ? -6.099 4.895 -0.057 1.00 92.62 210 GLN A CA 1
ATOM 1585 C C . GLN A 1 210 ? -7.460 4.443 0.459 1.00 92.62 210 GLN A C 1
ATOM 1587 O O . GLN A 1 210 ? -8.063 5.172 1.231 1.00 92.62 210 GLN A O 1
ATOM 1592 N N . LYS A 1 211 ? -7.916 3.225 0.145 1.00 90.00 211 LYS A N 1
ATOM 1593 C CA . LYS A 1 211 ? -9.170 2.690 0.708 1.00 90.00 211 LYS A CA 1
ATOM 1594 C C . LYS A 1 211 ? -9.185 2.691 2.238 1.00 90.00 211 LYS A C 1
ATOM 1596 O O . LYS A 1 211 ? -10.201 3.023 2.837 1.00 90.00 211 LYS A O 1
ATOM 1601 N N . ILE A 1 212 ? -8.063 2.345 2.871 1.00 92.44 212 ILE A N 1
ATOM 1602 C CA . ILE A 1 212 ? -7.929 2.357 4.335 1.00 92.44 212 ILE A CA 1
ATOM 1603 C C . ILE A 1 212 ? -7.984 3.800 4.852 1.00 92.44 212 ILE A C 1
ATOM 1605 O O . ILE A 1 212 ? -8.680 4.082 5.826 1.00 92.44 212 ILE A O 1
ATOM 1609 N N . VAL A 1 213 ? -7.287 4.719 4.178 1.00 93.12 213 VAL A N 1
ATOM 1610 C CA . VAL A 1 213 ? -7.290 6.149 4.523 1.00 93.12 213 VAL A CA 1
ATOM 1611 C C . VAL A 1 213 ? -8.682 6.759 4.370 1.00 93.12 213 VAL A C 1
ATOM 1613 O O . VAL A 1 213 ? -9.139 7.438 5.281 1.00 93.12 213 VAL A O 1
ATOM 1616 N N . THR A 1 214 ? -9.394 6.470 3.281 1.00 91.31 214 THR A N 1
ATOM 1617 C CA . THR A 1 214 ? -10.759 6.951 3.046 1.00 91.31 214 THR A CA 1
ATOM 1618 C C . THR A 1 214 ? -11.702 6.492 4.150 1.00 91.31 214 THR A C 1
ATOM 1620 O O . THR A 1 214 ? -12.472 7.301 4.651 1.00 91.31 214 THR A O 1
ATOM 1623 N N . VAL A 1 215 ? -11.603 5.237 4.604 1.00 90.62 215 VAL A N 1
ATOM 1624 C CA . VAL A 1 215 ? -12.392 4.771 5.756 1.00 90.62 215 VAL A CA 1
ATOM 1625 C C . VAL A 1 215 ? -12.048 5.567 7.021 1.00 90.62 215 VAL A C 1
ATOM 1627 O O . VAL A 1 215 ? -12.946 5.932 7.778 1.00 90.62 215 VAL A O 1
ATOM 1630 N N . GLN A 1 216 ? -10.770 5.887 7.250 1.00 92.25 216 GLN A N 1
ATOM 1631 C CA . GLN A 1 216 ? -10.382 6.731 8.382 1.00 92.25 216 GLN A CA 1
ATOM 1632 C C . GLN A 1 216 ? -10.960 8.148 8.290 1.00 92.25 216 GLN A C 1
ATOM 1634 O O . GLN A 1 216 ? -11.377 8.702 9.302 1.00 92.25 216 GLN A O 1
ATOM 1639 N N . GLU A 1 217 ? -10.967 8.741 7.101 1.00 89.62 217 GLU A N 1
ATOM 1640 C CA . GLU A 1 217 ? -11.390 10.126 6.888 1.00 89.62 217 GLU A CA 1
ATOM 1641 C C . GLU A 1 217 ? -12.915 10.294 6.827 1.00 89.62 217 GLU A C 1
ATOM 1643 O O . GLU A 1 217 ? -13.425 11.304 7.311 1.00 89.62 217 GLU A O 1
ATOM 1648 N N . GLU A 1 218 ? -13.646 9.325 6.265 1.00 87.56 218 GLU A N 1
ATOM 1649 C CA . GLU A 1 218 ? -15.114 9.355 6.172 1.00 87.56 218 GLU A CA 1
ATOM 1650 C C . GLU A 1 218 ? -15.782 9.046 7.522 1.00 87.56 218 GLU A C 1
ATOM 1652 O O . GLU A 1 218 ? -16.775 9.684 7.871 1.00 87.56 218 GLU A O 1
ATOM 1657 N N . TYR A 1 219 ? -15.245 8.088 8.288 1.00 84.88 219 TYR A N 1
ATOM 1658 C CA . TYR A 1 219 ? -15.883 7.585 9.515 1.00 84.88 219 TYR A CA 1
ATOM 1659 C C . TYR A 1 219 ? -15.190 8.022 10.803 1.00 84.88 219 TYR A C 1
ATOM 1661 O O . TYR A 1 219 ? -15.747 7.860 11.888 1.00 84.88 219 TYR A O 1
ATOM 1669 N N . GLY A 1 220 ? -13.977 8.565 10.708 1.00 78.44 220 GLY A N 1
ATOM 1670 C CA . GLY A 1 220 ? -13.273 9.075 11.871 1.00 78.44 220 GLY A CA 1
ATOM 1671 C C . GLY A 1 220 ? -13.922 10.369 12.323 1.00 78.44 220 GLY A C 1
ATOM 1672 O O . GLY A 1 220 ? -14.123 11.288 11.525 1.00 78.44 220 GLY A O 1
ATOM 1673 N N . THR A 1 221 ? -14.204 10.502 13.618 1.00 66.06 221 THR A N 1
ATOM 1674 C CA . THR A 1 221 ? -14.452 11.838 14.165 1.00 66.06 221 THR A CA 1
ATOM 1675 C C . THR A 1 221 ? -13.228 12.691 13.858 1.00 66.06 221 THR A C 1
ATOM 1677 O O . THR A 1 221 ? -12.128 12.353 14.301 1.00 66.06 221 THR A O 1
ATOM 1680 N N . LYS A 1 222 ? -13.399 13.778 13.088 1.00 49.44 222 LYS A N 1
ATOM 1681 C CA . LYS A 1 222 ? -12.366 14.808 12.929 1.00 49.44 222 LYS A CA 1
ATOM 1682 C C . LYS A 1 222 ? -12.007 15.269 14.336 1.00 49.44 222 LYS A C 1
ATOM 1684 O O . LYS A 1 222 ? -12.749 16.054 14.920 1.00 49.44 222 LYS A O 1
ATOM 1689 N N . SER A 1 223 ? -10.921 14.735 14.887 1.00 39.88 223 SER A N 1
ATOM 1690 C CA . SER A 1 223 ? -10.318 15.242 16.111 1.00 39.88 223 SER A CA 1
ATOM 1691 C C . SER A 1 223 ? -9.850 16.651 15.769 1.00 39.88 223 SER A C 1
ATOM 1693 O O . SER A 1 223 ? -8.778 16.826 15.195 1.00 39.88 223 SER A O 1
ATOM 1695 N N . LYS A 1 224 ? -10.740 17.623 15.975 1.00 32.84 224 LYS A N 1
ATOM 1696 C CA . LYS A 1 224 ? -10.402 19.040 15.998 1.00 32.84 224 LYS A CA 1
ATOM 1697 C C . LYS A 1 224 ? -9.581 19.318 17.244 1.00 32.84 224 LYS A C 1
ATOM 1699 O O . LYS A 1 224 ? -9.922 18.732 18.295 1.00 32.84 224 LYS A O 1
#

Nearest PDB structures (foldseek):
  7jta-assembly1_A  TM=8.753E-01  e=5.411E+00  Clostridia bacterium
  4o8s-assembly1_A  TM=2.690E-01  e=2.478E-01  Helicobacter pylori J99
  4ok0-assembly1_A  TM=2.402E-01  e=2.010E-01  Helicobacter pylori J99
  8fkt-assembly1_LE  TM=4.469E-01  e=3.753E+00  Homo sapiens
  6xu6-assembly1_CT  TM=4.712E-01  e=6.669E+00  Drosophila melanogaster

Solvent-accessible surface area (backbone atoms only — not comparable to full-atom values): 11810 Å² total; per-residue (Å²): 128,68,70,64,56,56,54,48,34,52,50,49,24,49,52,44,32,35,73,34,26,36,41,55,50,30,53,51,52,85,55,90,70,61,93,77,48,43,80,79,44,75,41,46,75,42,58,56,47,49,36,38,34,33,39,40,29,37,27,51,87,92,51,70,48,79,45,81,37,76,35,70,45,84,73,56,47,95,41,73,78,48,48,73,76,46,40,65,62,52,34,35,64,44,64,38,71,67,75,63,48,48,71,71,35,68,68,33,32,52,41,34,54,46,52,50,50,26,43,45,43,41,76,74,42,31,54,64,44,44,39,57,58,32,70,77,35,62,73,60,36,54,54,43,24,72,76,53,70,28,52,66,53,45,29,50,48,40,40,51,51,34,55,49,47,54,50,54,10,47,52,53,14,51,51,47,36,49,40,26,54,68,76,67,56,44,51,70,66,40,29,50,52,45,20,51,51,12,42,61,45,20,62,70,47,42,54,59,50,47,56,46,51,50,40,32,65,75,50,24,64,81,85,121

Foldseek 3Di:
DCVVQQVVFVVVQVVCCAAAVLLQVLLQVVDPDDLQKAWPDKTFPGDDQFWIWIWTWIDRVPDIDIDIDIRTDVVGHPGSVCCVVCSQVSLQVSLQDDPCCCVPVPLSVVQLVLLVVLCCLPPPQALPNQQVVVVVPVVSQVVCCVVQVGSSSVSVVSNVVNVVLQVQLQVLLVVLLCCCCPQSVHDPNSSVNLSVSSNSRNDVSSSVSVSSSCSSVVRHDPPD

pLDDT: mean 90.29, std 10.37, range [32.84, 98.25]